Protein 3LR1 (pdb70)

Organism: Geobacter sulfurreducens (strain ATCC 51573 / DSM 12127 / PCA) (NCBI:txid243231)

B-factor: mean 24.01, std 10.13, range [6.61, 167.92]

Secondary structure (DSSP, 8-state):
--S-EE--EEHHHHHH-HHHHHHHHHHHHHT-EE---EE-HHHHHHHHHTTS-S--BB--HHHHHHHHHTTSB-S--B----EEEEE-TT-TT-GGG-SSHHHHHHHHHHHT--EEE--SSSHHHHHHHHHHHHTT----SSSEEE-----TTT--TTTT-EEEEEHHHHHHHBTTTB--EEEEE------B--B-TTT-TTS-TTT--HHHHHTSHHHHHHHHH-

Solvent-accessible surface area: 11324 Å² total

Radius of gyration: 18.66 Å; Cα contacts (8 Å, |Δi|>4): 434; chains: 1; bounding box: 35×33×54 Å

Neare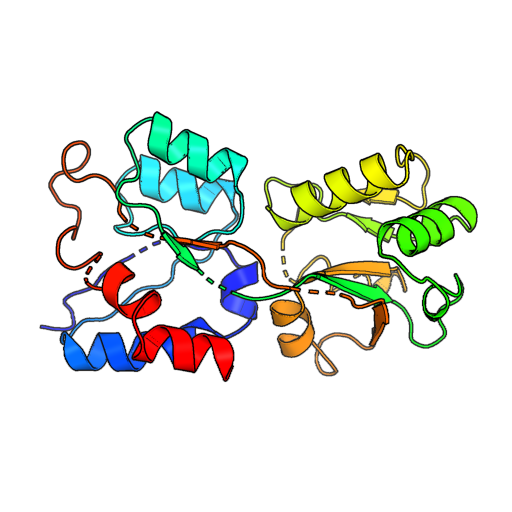st PDB structures (foldseek):
  3lr1-assembly1_A  TM=1.004E+00  e=2.326E-48  Geobacter sulfurreducens PCA
  5my5-assembly1_A  TM=8.507E-01  e=1.167E-23  Oleidesulfovibrio alaskensis G20
  3muq-assembly1_A  TM=5.663E-01  e=5.266E-28  Vibrio parahaemolyticus RIMD 2210633
  3kn3-assembly3_C  TM=6.202E-01  e=1.621E-23  Wolinella succinogenes
  7dm2-assembly1_A  TM=5.710E-01  e=9.174E-07  Mycobacterium tuberculosis H37Rv

Foldseek 3Di:
DAVAEAEEEAPQVVLLVLCVQLCPVLCVVVVYYYYYHHHHPVVLLVCLVVLVGFKGKAFQVVVVVVCVVVPFDPDKDWAAWDKFKWFAPVPPLQLLPPPDPLRSVVSCQVVLFAEEACQERHNQNVVVVVSCVVNVHDRDDPSYHYDVHDLVRQCVQVVRGMYMGTVSNCVSCDPVSHPIDGSGDDDDGTIMMGGHCVVPVPRPHVSSCSVCSCPDPVNRVSRVVD

Structure (mmCIF, N/CA/C/O backbone):
data_3LR1
#
_entry.id   3LR1
#
_cell.length_a   69.736
_cell.length_b   70.386
_cell.length_c   91.161
_cell.angle_alpha   90.00
_cell.angle_beta   90.00
_cell.angle_gamma   90.00
#
_symmetry.space_group_name_H-M   'C 2 2 21'
#
loop_
_entity.id
_entity.type
_entity.pdbx_description
1 polymer 'Tungstate ABC transporter, periplasmic tungstate-binding protein'
2 non-polymer 'TUNGSTEN ION'
3 non-polymer GLYCEROL
4 water water
#
loop_
_atom_site.group_PDB
_atom_site.id
_atom_site.type_symbol
_atom_site.label_atom_id
_atom_site.label_alt_id
_atom_site.label_comp_id
_atom_site.label_asym_id
_atom_site.label_entity_id
_atom_site.label_seq_id
_atom_site.pdbx_PDB_ins_code
_atom_site.Cartn_x
_atom_site.Cartn_y
_atom_site.Cartn_z
_atom_site.occupancy
_atom_site.B_iso_or_equiv
_atom_site.auth_seq_id
_atom_site.auth_comp_id
_atom_site.auth_asym_id
_atom_site.auth_atom_id
_atom_site.pdbx_PDB_model_num
ATOM 1 N N . ASN A 1 2 ? 11.182 3.484 36.272 1.00 45.84 -1 ASN A N 1
ATOM 2 C CA . ASN A 1 2 ? 10.019 2.610 35.865 1.00 47.89 -1 ASN A CA 1
ATOM 3 C C . ASN A 1 2 ? 9.115 3.284 34.822 1.00 47.70 -1 ASN A C 1
ATOM 4 O O . ASN A 1 2 ? 9.092 4.517 34.762 1.00 48.26 -1 ASN A O 1
ATOM 9 N N . ALA A 1 3 ? 8.349 2.469 34.063 1.00 47.49 0 ALA A N 1
ATOM 10 C CA . ALA A 1 3 ? 7.682 2.807 32.774 1.00 46.12 0 ALA A CA 1
ATOM 11 C C . ALA A 1 3 ? 6.123 2.667 32.660 1.00 45.27 0 ALA A C 1
ATOM 12 O O . ALA A 1 3 ? 5.677 1.548 32.347 1.00 45.39 0 ALA A O 1
ATOM 14 N N . GLU A 1 4 ? 5.253 3.685 32.877 1.00 43.11 1 GLU A N 1
ATOM 15 C CA . GLU A 1 4 ? 5.295 4.809 33.853 1.00 41.01 1 GLU A CA 1
ATOM 16 C C . GLU A 1 4 ? 6.360 5.941 33.954 1.00 37.90 1 GLU A C 1
ATOM 17 O O . GLU A 1 4 ? 5.949 7.064 34.355 1.00 38.53 1 GLU A O 1
ATOM 23 N N . GLU A 1 5 ? 7.659 5.708 33.717 1.00 32.92 2 GLU A N 1
ATOM 24 C CA . GLU A 1 5 ? 8.589 6.823 33.387 1.00 29.65 2 GLU A CA 1
ATOM 25 C C . GLU A 1 5 ? 8.396 7.081 31.917 1.00 25.07 2 GLU A C 1
ATOM 26 O O . GLU A 1 5 ? 8.570 6.203 31.121 1.00 19.74 2 GLU A O 1
ATOM 32 N N . ARG A 1 6 ? 8.050 8.309 31.595 1.00 21.90 3 ARG A N 1
ATOM 33 C CA . ARG A 1 6 ? 7.547 8.656 30.288 1.00 20.12 3 ARG A CA 1
ATOM 34 C C . ARG A 1 6 ? 8.391 9.790 29.734 1.00 18.49 3 ARG A C 1
ATOM 35 O O . ARG A 1 6 ? 8.826 10.650 30.473 1.00 17.50 3 ARG A O 1
ATOM 43 N N . LEU A 1 7 ? 8.652 9.733 28.442 1.00 16.49 4 LEU A N 1
ATOM 44 C CA . LEU A 1 7 ? 9.341 10.783 27.690 1.00 16.71 4 LEU A CA 1
ATOM 45 C C . LEU A 1 7 ? 8.300 11.236 26.703 1.00 16.14 4 LEU A C 1
ATOM 46 O O . LEU A 1 7 ? 7.701 10.392 26.033 1.00 17.89 4 LEU A O 1
ATOM 51 N N . LYS A 1 8 ? 8.123 12.542 26.564 1.00 15.09 5 LYS A N 1
ATOM 52 C CA . LYS A 1 8 ? 7.085 13.132 25.669 1.00 14.44 5 LYS A CA 1
ATOM 53 C C . LYS A 1 8 ? 7.770 13.712 24.436 1.00 13.31 5 LYS A C 1
ATOM 54 O O . LYS A 1 8 ? 8.708 14.439 24.538 1.00 13.05 5 LYS A O 1
ATOM 68 N N . SER A 1 10 ? 6.931 15.673 20.821 1.00 13.74 7 SER A N 1
ATOM 69 C CA . SER A 1 10 ? 5.971 16.282 19.878 1.00 12.94 7 SER A CA 1
ATOM 70 C C . SER A 1 10 ? 6.462 16.030 18.463 1.00 12.96 7 SER A C 1
ATOM 71 O O . SER A 1 10 ? 7.676 16.022 18.188 1.00 12.58 7 SER A O 1
ATOM 74 N N . THR A 1 11 ? 5.498 15.809 17.587 1.00 12.20 8 THR A N 1
ATOM 75 C CA . THR A 1 11 ? 5.740 15.540 16.155 1.00 13.84 8 THR A CA 1
ATOM 76 C C . THR A 1 11 ? 4.534 15.965 15.349 1.00 14.48 8 THR A C 1
ATOM 77 O O . THR A 1 11 ? 3.571 16.557 15.891 1.00 13.70 8 THR A O 1
ATOM 81 N N . THR A 1 12 ? 4.557 15.726 14.057 1.00 17.43 9 THR A N 1
ATOM 82 C CA . THR A 1 12 ? 3.375 16.080 13.299 1.00 19.76 9 THR A CA 1
ATOM 83 C C . THR A 1 12 ? 2.515 14.866 12.996 1.00 22.32 9 THR A C 1
ATOM 84 O O . THR A 1 12 ? 2.999 13.725 12.987 1.00 21.91 9 THR A O 1
ATOM 88 N N . THR A 1 13 ? 1.205 15.119 12.842 1.00 26.19 10 THR A N 1
ATOM 89 C CA . THR A 1 13 ? 0.236 14.088 12.521 1.00 27.23 10 THR A CA 1
ATOM 90 C C . THR A 1 13 ? 0.664 13.327 11.286 1.00 27.80 10 THR A C 1
ATOM 91 O O . THR A 1 13 ? 0.480 12.119 11.185 1.00 28.24 10 THR A O 1
ATOM 95 N N . SER A 1 14 ? 1.198 14.061 10.327 1.00 27.68 11 SER A N 1
ATOM 96 C CA . SER A 1 14 ? 1.795 13.513 9.119 1.00 28.13 11 SER A CA 1
ATOM 97 C C . SER A 1 14 ? 2.930 12.445 9.413 1.00 27.64 11 SER A C 1
ATOM 98 O O . SER A 1 14 ? 2.938 11.329 8.880 1.00 26.88 11 SER A O 1
ATOM 101 N N . THR A 1 15 ? 3.835 12.736 10.330 1.00 26.49 12 THR A N 1
ATOM 102 C CA . THR A 1 15 ? 4.874 11.767 10.754 1.00 26.25 12 THR A CA 1
ATOM 103 C C . THR A 1 15 ? 4.254 10.525 11.514 1.00 25.40 12 THR A C 1
ATOM 104 O O . THR A 1 15 ? 4.668 9.381 11.394 1.00 25.09 12 THR A O 1
ATOM 108 N N .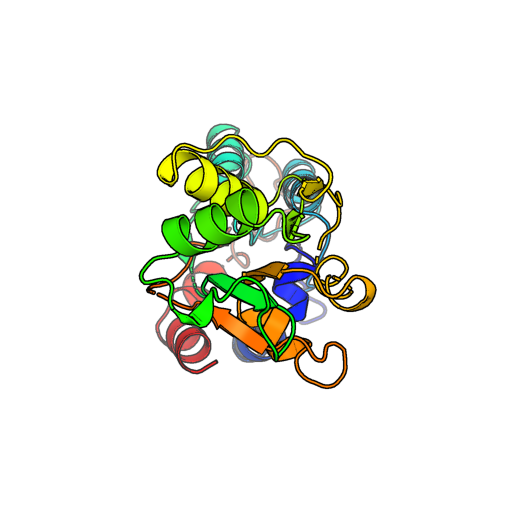 GLN A 1 16 ? 3.188 10.741 12.275 1.00 23.89 13 GLN A N 1
ATOM 109 C CA . GLN A 1 16 ? 2.553 9.611 12.940 1.00 23.74 13 GLN A CA 1
ATOM 110 C C . GLN A 1 16 ? 1.969 8.664 11.903 1.00 23.30 13 GLN A C 1
ATOM 111 O O . GLN A 1 16 ? 2.053 7.435 12.034 1.00 23.02 13 GLN A O 1
ATOM 117 N N . ASP A 1 17 ? 1.353 9.254 10.866 1.00 24.44 14 ASP A N 1
ATOM 118 C CA . ASP A 1 17 ? 0.647 8.460 9.825 1.00 24.89 14 ASP A CA 1
ATOM 119 C C . ASP A 1 17 ? 1.598 7.508 9.103 1.00 24.68 14 ASP A C 1
ATOM 120 O O . ASP A 1 17 ? 1.229 6.417 8.686 1.00 25.65 14 ASP A O 1
ATOM 125 N N . SER A 1 18 ? 2.847 7.903 8.961 1.00 24.15 15 SER A N 1
ATOM 126 C CA . SER A 1 18 ? 3.775 7.070 8.259 1.00 23.89 15 SER A CA 1
ATOM 127 C C . SER A 1 18 ? 3.970 5.751 8.958 1.00 23.56 15 SER A C 1
ATOM 128 O O . SER A 1 18 ? 4.285 4.765 8.305 1.00 23.15 15 SER A O 1
ATOM 131 N N . GLY A 1 19 ? 3.764 5.696 10.284 1.00 22.61 16 GLY A N 1
ATOM 132 C CA . GLY A 1 19 ? 3.946 4.399 11.014 1.00 20.66 16 GLY A CA 1
ATOM 133 C C . GLY A 1 19 ? 5.373 4.067 11.477 1.00 19.66 16 GLY A C 1
ATOM 134 O O . GLY A 1 19 ? 5.624 3.041 12.166 1.00 20.06 16 GLY A O 1
ATOM 135 N N . LEU A 1 20 ? 6.329 4.913 11.129 1.00 18.02 17 LEU A N 1
ATOM 136 C CA . LEU A 1 20 ? 7.715 4.680 11.522 1.00 17.11 17 LEU A CA 1
ATOM 137 C C . LEU A 1 20 ? 7.868 4.527 13.025 1.00 17.28 17 LEU A C 1
ATOM 138 O O . LEU A 1 20 ? 8.598 3.617 13.493 1.00 16.90 17 LEU A O 1
ATOM 143 N N . LEU A 1 21 ? 7.242 5.431 13.762 1.00 18.16 18 LEU A N 1
ATOM 144 C CA . LEU A 1 21 ? 7.423 5.466 15.219 1.00 19.97 18 LEU A CA 1
ATOM 145 C C . LEU A 1 21 ? 6.981 4.191 15.920 1.00 20.31 18 LEU A C 1
ATOM 146 O O . LEU A 1 21 ? 7.588 3.811 16.880 1.00 21.38 18 LEU A O 1
ATOM 151 N N . LYS A 1 22 ? 5.955 3.501 15.411 1.00 21.15 19 LYS A N 1
ATOM 152 C CA . LYS A 1 22 ? 5.500 2.269 15.954 1.00 22.77 19 LYS A CA 1
ATOM 153 C C . LYS A 1 22 ? 6.563 1.149 15.930 1.00 22.21 19 LYS A C 1
ATOM 154 O O . LYS A 1 22 ? 6.582 0.314 16.786 1.00 23.18 19 LYS A O 1
ATOM 160 N N . VAL A 1 23 ? 7.489 1.201 14.998 1.00 20.66 20 VAL A N 1
ATOM 161 C CA . VAL A 1 23 ? 8.585 0.256 14.846 1.00 20.33 20 VAL A CA 1
ATOM 162 C C . VAL A 1 23 ? 9.900 0.797 15.486 1.00 17.99 20 VAL A C 1
ATOM 163 O O . VAL A 1 23 ? 10.643 0.067 16.122 1.00 16.24 20 VAL A O 1
ATOM 167 N N . LEU A 1 24 ? 10.144 2.099 15.379 1.00 16.96 21 LEU A N 1
ATOM 168 C CA . LEU A 1 24 ? 11.367 2.704 15.877 1.00 16.26 21 LEU A CA 1
ATOM 169 C C . LEU A 1 24 ? 11.427 2.763 17.406 1.00 14.70 21 LEU A C 1
ATOM 170 O O . LEU A 1 24 ? 12.513 2.575 17.993 1.00 15.06 21 LEU A O 1
ATOM 175 N N . LEU A 1 25 ? 10.311 3.086 18.067 1.00 14.05 22 LEU A N 1
ATOM 176 C CA . LEU A 1 25 ? 10.344 3.331 19.496 1.00 12.80 22 LEU A CA 1
ATOM 177 C C . LEU A 1 25 ? 10.429 2.098 20.454 1.00 13.68 22 LEU A C 1
ATOM 178 O O . LEU A 1 25 ? 11.066 2.181 21.475 1.00 13.31 22 LEU A O 1
ATOM 183 N N . PRO A 1 26 ? 9.764 0.977 20.158 1.00 14.63 23 PRO A N 1
ATOM 184 C CA . PRO A 1 26 ? 9.800 -0.112 21.145 1.00 14.52 23 PRO A CA 1
ATOM 185 C C . PRO A 1 26 ? 11.156 -0.634 21.635 1.00 13.99 23 PRO A C 1
ATOM 186 O O . PRO A 1 26 ? 11.310 -0.882 22.863 1.00 12.89 23 PRO A O 1
ATOM 190 N N . PRO A 1 27 ? 12.142 -0.792 20.748 1.00 13.83 24 PRO A N 1
ATOM 191 C CA . PRO A 1 27 ? 13.444 -1.185 21.294 1.00 13.27 24 PRO A CA 1
ATOM 192 C C . PRO A 1 27 ? 14.036 -0.196 22.265 1.00 11.68 24 PRO A C 1
ATOM 193 O O . PRO A 1 27 ? 14.641 -0.609 23.227 1.00 10.82 24 PRO A O 1
ATOM 197 N N . PHE A 1 28 ? 13.844 1.105 22.024 1.00 12.09 25 PHE A N 1
ATOM 198 C CA . PHE A 1 28 ? 14.258 2.159 22.980 1.00 11.53 25 PHE A CA 1
ATOM 199 C C . PHE A 1 28 ? 13.476 2.049 24.275 1.00 10.99 25 PHE A C 1
ATOM 200 O O . PHE A 1 28 ? 14.055 2.153 25.376 1.00 10.39 25 PHE A O 1
ATOM 208 N N . GLU A 1 29 ? 12.165 1.863 24.171 1.00 10.68 26 GLU A N 1
ATOM 209 C CA . GLU A 1 29 ? 11.327 1.724 25.370 1.00 12.27 26 GLU A CA 1
ATOM 210 C C . GLU A 1 29 ? 11.762 0.549 26.234 1.00 11.29 26 GLU A C 1
ATOM 211 O O . GLU A 1 29 ? 11.885 0.664 27.465 1.00 10.72 26 GLU A O 1
ATOM 217 N N . LYS A 1 30 ? 12.043 -0.577 25.579 1.00 11.00 27 LYS A N 1
ATOM 218 C CA . LYS A 1 30 ? 12.496 -1.774 26.299 1.00 9.53 27 LYS A CA 1
ATOM 219 C C . LYS A 1 30 ? 13.847 -1.533 26.927 1.00 9.14 27 LYS A C 1
ATOM 220 O O . LYS A 1 30 ? 14.076 -1.881 28.085 1.00 9.91 27 LYS A O 1
ATOM 226 N N . LYS A 1 31 ? 14.764 -0.934 26.182 1.00 9.43 28 LYS A N 1
ATOM 227 C CA . LYS A 1 31 ? 16.125 -0.791 26.716 1.00 10.23 28 LYS A CA 1
ATOM 228 C C . LYS A 1 31 ? 16.155 0.108 27.949 1.00 11.02 28 LYS A C 1
ATOM 229 O O . LYS A 1 31 ? 16.910 -0.150 28.880 1.00 12.20 28 LYS A O 1
ATOM 235 N N . ASN A 1 32 ? 15.312 1.136 27.966 1.00 11.07 29 ASN A N 1
ATOM 236 C CA . ASN A 1 32 ? 15.357 2.132 29.037 1.00 13.41 29 ASN A CA 1
ATOM 237 C C . ASN A 1 32 ? 14.248 2.038 30.063 1.00 14.07 29 ASN A C 1
ATOM 238 O O . ASN A 1 32 ? 14.250 2.765 31.069 1.00 17.33 29 ASN A O 1
ATOM 243 N N . ASN A 1 33 ? 13.346 1.113 29.878 1.00 13.61 30 ASN A N 1
ATOM 244 C CA . ASN A 1 33 ? 12.181 0.916 30.766 1.00 13.99 30 ASN A CA 1
ATOM 245 C C . ASN A 1 33 ? 11.386 2.225 30.830 1.00 14.15 30 ASN A C 1
ATOM 246 O O . ASN A 1 33 ? 11.104 2.771 31.928 1.00 14.26 30 ASN A O 1
ATOM 251 N N . VAL A 1 34 ? 11.007 2.696 29.663 1.00 14.81 31 VAL A N 1
ATOM 252 C CA . VAL A 1 34 ? 10.261 3.962 29.554 1.00 16.35 31 VAL A CA 1
ATOM 253 C C . VAL A 1 34 ? 9.183 3.836 28.515 1.00 15.69 31 VAL A C 1
ATOM 254 O O . VAL A 1 34 ? 9.210 2.950 27.662 1.00 14.72 31 VAL A O 1
ATOM 258 N N . LYS A 1 35 ? 8.259 4.768 28.566 1.00 14.33 32 LYS A N 1
ATOM 259 C CA . LYS A 1 35 ? 7.250 4.893 27.543 1.00 16.29 32 LYS A CA 1
ATOM 260 C C . LYS A 1 35 ? 7.534 6.214 26.823 1.00 15.51 32 LYS A C 1
ATOM 261 O O . LYS A 1 35 ? 7.779 7.223 27.489 1.00 16.47 32 LYS A O 1
ATOM 267 N N . VAL A 1 36 ? 7.478 6.217 25.496 1.00 14.14 33 VAL A N 1
ATOM 268 C CA . VAL A 1 36 ? 7.599 7.447 24.723 1.00 14.53 33 VAL A CA 1
ATOM 269 C C . VAL A 1 36 ? 6.202 7.767 24.240 1.00 15.35 33 VAL A C 1
ATOM 270 O O . VAL A 1 36 ? 5.638 7.021 23.386 1.00 16.60 33 VAL A O 1
ATOM 274 N N . ASP A 1 37 ? 5.626 8.857 24.786 1.00 14.91 34 ASP A N 1
ATOM 275 C CA . ASP A 1 37 ? 4.340 9.386 24.331 1.00 16.53 34 ASP A CA 1
ATOM 276 C C . ASP A 1 37 ? 4.559 10.244 23.081 1.00 15.78 34 ASP A C 1
ATOM 277 O O . ASP A 1 37 ? 5.361 11.225 23.106 1.00 17.44 34 ASP A O 1
ATOM 282 N N . VAL A 1 38 ? 3.855 9.884 22.017 1.00 14.05 35 VAL A N 1
ATOM 283 C CA . VAL A 1 38 ? 3.901 10.602 20.773 1.00 15.78 35 VAL A CA 1
ATOM 284 C C . VAL A 1 38 ? 2.697 11.555 20.717 1.00 14.92 35 VAL A C 1
ATOM 285 O O . VAL A 1 38 ? 1.539 11.126 20.719 1.00 14.50 35 VAL A O 1
ATOM 289 N N . ILE A 1 39 ? 2.989 12.840 20.628 1.00 15.12 36 ILE A N 1
ATOM 290 C CA . ILE A 1 39 ? 1.978 13.948 20.605 1.00 14.28 36 ILE A CA 1
ATOM 291 C C . ILE A 1 39 ? 2.059 14.534 19.192 1.00 13.98 36 ILE A C 1
ATOM 292 O O . ILE A 1 39 ? 2.959 15.316 18.875 1.00 13.29 36 ILE A O 1
ATOM 297 N N . ALA A 1 40 ? 1.168 14.072 18.335 1.00 13.86 37 ALA A N 1
ATOM 298 C CA . ALA A 1 40 ? 1.168 14.406 16.940 1.00 14.53 37 ALA A CA 1
ATOM 299 C C . ALA A 1 40 ? 0.116 15.480 16.666 1.00 14.79 37 ALA A C 1
ATOM 300 O O . ALA A 1 40 ? -1.099 15.280 16.800 1.00 15.67 37 ALA A O 1
ATOM 302 N N . VAL A 1 41 ? 0.616 16.648 16.317 1.00 13.52 38 VAL A N 1
ATOM 303 C CA . VAL A 1 41 ? -0.169 17.855 16.202 1.00 13.84 38 VAL A CA 1
ATOM 304 C C . VAL A 1 41 ? 0.277 18.571 14.936 1.00 14.93 38 VAL A C 1
ATOM 305 O O . VAL A 1 41 ? 1.100 18.032 14.169 1.00 15.86 38 VAL A O 1
ATOM 309 N N . GLY A 1 42 ? -0.220 19.763 14.657 1.00 13.97 39 GLY A N 1
ATOM 310 C CA . GLY A 1 42 ? 0.348 20.560 13.510 1.00 16.10 39 GLY A CA 1
ATOM 311 C C . GLY A 1 42 ? 1.815 20.980 13.762 1.00 15.55 39 GLY A C 1
ATOM 312 O O . GLY A 1 42 ? 2.353 20.883 14.890 1.00 15.31 39 GLY A O 1
ATOM 313 N N . THR A 1 43 ? 2.526 21.366 12.710 1.00 16.27 40 THR A N 1
ATOM 314 C CA . THR A 1 43 ? 3.942 21.734 12.816 1.00 16.72 40 THR A CA 1
ATOM 315 C C . THR A 1 43 ? 4.174 22.855 13.821 1.00 15.68 40 THR A C 1
ATOM 316 O O . THR A 1 43 ? 5.097 22.804 14.667 1.00 16.23 40 THR A O 1
ATOM 320 N N . GLY A 1 44 ? 3.359 23.897 13.704 1.00 15.05 41 GLY A N 1
ATOM 321 C CA . GLY A 1 44 ? 3.463 25.040 14.580 1.00 14.14 41 GLY A CA 1
ATOM 322 C C . GLY A 1 44 ? 3.268 24.637 16.034 1.00 12.17 41 GLY A C 1
ATOM 323 O O . GLY A 1 44 ? 3.973 25.056 16.900 1.00 11.91 41 GLY A O 1
ATOM 324 N N . GLN A 1 45 ? 2.267 23.813 16.289 1.00 12.07 42 GLN A N 1
ATOM 325 C CA . GLN A 1 45 ? 1.944 23.349 17.641 1.00 11.53 42 GLN A CA 1
ATOM 326 C C . GLN A 1 45 ? 2.996 22.426 18.238 1.00 11.30 42 GLN A C 1
ATOM 327 O O . GLN A 1 45 ? 3.282 22.485 19.455 1.00 10.61 42 GLN A O 1
ATOM 333 N N . ALA A 1 46 ? 3.657 21.653 17.387 1.00 10.98 43 ALA A N 1
ATOM 334 C CA . ALA A 1 46 ? 4.673 20.747 17.871 1.00 12.31 43 ALA A CA 1
ATOM 335 C C . ALA A 1 46 ? 5.831 21.577 18.446 1.00 11.33 43 ALA A C 1
ATOM 336 O O . ALA A 1 46 ? 6.346 21.261 19.498 1.00 11.97 43 ALA A O 1
ATOM 338 N N . LEU A 1 47 ? 6.179 22.692 17.795 1.00 11.37 44 LEU A N 1
ATOM 339 C CA . LEU A 1 47 ? 7.222 23.575 18.301 1.00 11.37 44 LEU A CA 1
ATOM 340 C C . LEU A 1 47 ? 6.686 24.369 19.472 1.00 11.57 44 LEU A C 1
ATOM 341 O O . LEU A 1 47 ? 7.430 24.521 20.431 1.00 12.81 44 LEU A O 1
ATOM 346 N N . LYS A 1 48 ? 5.403 24.804 19.447 1.00 10.99 45 LYS A N 1
ATOM 347 C CA . LYS A 1 48 ? 4.837 25.570 20.584 1.00 11.85 45 LYS A CA 1
ATOM 348 C C . LYS A 1 48 ? 4.871 24.745 21.891 1.00 11.33 45 LYS A C 1
ATOM 349 O O . LYS A 1 48 ? 5.145 25.278 22.975 1.00 11.58 45 LYS A O 1
ATOM 355 N N . LEU A 1 49 ? 4.637 23.446 21.772 1.00 11.23 46 LEU A N 1
ATOM 356 C CA . LEU A 1 49 ? 4.680 22.552 22.913 1.00 10.85 46 LEU A CA 1
ATOM 357 C C . LEU A 1 49 ? 6.083 22.481 23.508 1.00 11.09 46 LEU A C 1
ATOM 358 O O . LEU A 1 49 ? 6.247 22.549 24.719 1.00 11.91 46 LEU A O 1
ATOM 363 N N . GLY A 1 50 ? 7.095 22.465 22.660 1.00 11.34 47 GLY A N 1
ATOM 364 C CA . GLY A 1 50 ? 8.465 22.467 23.110 1.00 11.42 47 GLY A CA 1
ATOM 365 C C . GLY A 1 50 ? 8.847 23.842 23.702 1.00 11.09 47 GLY A C 1
ATOM 366 O O . GLY A 1 50 ? 9.515 23.880 24.708 1.00 11.69 47 GLY A O 1
ATOM 367 N N . GLU A 1 51 ? 8.362 24.927 23.083 1.00 10.75 48 GLU A N 1
ATOM 368 C CA . GLU A 1 51 ? 8.547 26.337 23.580 1.00 12.00 48 GLU A CA 1
ATOM 369 C C . GLU A 1 51 ? 7.964 26.518 24.954 1.00 12.93 48 GLU A C 1
ATOM 370 O O . GLU A 1 51 ? 8.445 27.330 25.697 1.00 15.40 48 GLU A O 1
ATOM 376 N N . ALA A 1 52 ? 6.929 25.757 25.276 1.00 13.30 49 ALA A N 1
ATOM 377 C CA . ALA A 1 52 ? 6.275 25.800 26.593 1.00 13.58 49 ALA A CA 1
ATOM 378 C C . ALA A 1 52 ? 6.868 24.809 27.604 1.00 13.53 49 ALA A C 1
ATOM 379 O O . ALA A 1 52 ? 6.514 24.831 28.768 1.00 13.97 49 ALA A O 1
ATOM 381 N N . GLY A 1 53 ? 7.758 23.935 27.183 1.00 14.47 50 GLY A N 1
ATOM 382 C CA . GLY A 1 53 ? 8.329 22.903 28.069 1.00 14.30 50 GLY A CA 1
ATOM 383 C C . GLY A 1 53 ? 7.397 21.734 28.346 1.00 15.25 50 GLY A C 1
ATOM 384 O O . GLY A 1 53 ? 7.602 21.021 29.336 1.00 16.14 50 GLY A O 1
ATOM 385 N N . ASP A 1 54 ? 6.352 21.568 27.536 1.00 12.85 51 ASP A N 1
ATOM 386 C CA . ASP A 1 54 ? 5.329 20.529 27.775 1.00 13.72 51 ASP A CA 1
ATOM 387 C C . ASP A 1 54 ? 5.686 19.219 27.105 1.00 12.53 51 ASP A C 1
ATOM 388 O O . ASP A 1 54 ? 4.975 18.232 27.286 1.00 15.31 51 ASP A O 1
ATOM 393 N N . VAL A 1 55 ? 6.746 19.223 26.278 1.00 11.67 52 VAL A N 1
ATOM 394 C CA . VAL A 1 55 ? 7.365 17.996 25.817 1.00 12.20 52 VAL A CA 1
ATOM 395 C C . VAL A 1 55 ? 8.866 18.035 26.048 1.00 12.47 52 VAL A C 1
ATOM 396 O O . VAL A 1 55 ? 9.440 19.094 26.332 1.00 13.82 52 VAL A O 1
ATOM 400 N N . ASP A 1 56 ? 9.517 16.868 25.928 1.00 12.95 53 ASP A N 1
ATOM 401 C CA . ASP A 1 56 ? 10.978 16.754 26.172 1.00 12.63 53 ASP A CA 1
ATOM 402 C C . ASP A 1 56 ? 11.830 16.717 24.865 1.00 13.53 53 ASP A C 1
ATOM 403 O O . ASP A 1 56 ? 13.021 17.028 24.863 1.00 13.53 53 ASP A O 1
ATOM 408 N N . VAL A 1 57 ? 11.186 16.283 23.775 1.00 13.69 54 VAL A N 1
ATOM 409 C CA . VAL A 1 57 ? 11.809 16.149 22.467 1.00 13.73 54 VAL A CA 1
ATOM 410 C C . VAL A 1 57 ? 10.861 16.619 21.389 1.00 14.70 54 VAL A C 1
ATOM 411 O O . VAL A 1 57 ? 9.647 16.432 21.512 1.00 15.36 54 VAL A O 1
ATOM 415 N N . VAL A 1 58 ? 11.406 17.241 20.337 1.00 13.62 55 VAL A N 1
ATOM 416 C CA . VAL A 1 58 ? 10.643 17.656 19.199 1.00 12.90 55 VAL A CA 1
ATOM 417 C C . VAL A 1 58 ? 11.195 16.948 17.995 1.00 13.56 55 VAL A C 1
ATOM 418 O O . VAL A 1 58 ? 12.400 16.979 17.788 1.00 13.97 55 VAL A O 1
ATOM 422 N N . PHE A 1 59 ? 10.314 16.393 17.158 1.00 14.53 56 PHE A N 1
ATOM 423 C CA . PHE A 1 59 ? 10.748 15.652 15.947 1.00 14.69 56 PHE A CA 1
ATOM 424 C C . PHE A 1 59 ? 9.885 16.093 14.756 1.00 15.71 56 PHE A C 1
ATOM 425 O O . PHE A 1 59 ? 8.704 15.706 14.636 1.00 16.93 56 PHE A O 1
ATOM 433 N N . VAL A 1 60 ? 10.457 16.902 13.894 1.00 15.27 57 VAL A N 1
ATOM 434 C CA . VAL A 1 60 ? 9.681 17.545 12.837 1.00 15.21 57 VAL A CA 1
ATOM 435 C C . VAL A 1 60 ? 10.511 17.671 11.584 1.00 15.52 57 VAL A C 1
ATOM 436 O O . VAL A 1 60 ? 11.721 17.556 11.618 1.00 17.48 57 VAL A O 1
ATOM 440 N N . HIS A 1 61 ? 9.867 17.929 10.481 1.00 18.58 58 HIS A N 1
ATOM 441 C CA . HIS A 1 61 ? 10.573 18.191 9.224 1.00 19.51 58 HIS A CA 1
ATOM 442 C C . HIS A 1 61 ? 10.128 19.603 8.864 1.00 19.91 58 HIS A C 1
ATOM 443 O O . HIS A 1 61 ? 9.102 19.792 8.261 1.00 22.44 58 HIS A O 1
ATOM 450 N N . ALA A 1 62 ? 10.922 20.610 9.210 1.00 19.96 59 ALA A N 1
ATOM 451 C CA . ALA A 1 62 ? 10.551 22.033 8.954 1.00 20.74 59 ALA A CA 1
ATOM 452 C C . ALA A 1 62 ? 11.778 22.856 9.265 1.00 20.24 59 ALA A C 1
ATOM 453 O O . ALA A 1 62 ? 11.962 23.416 10.380 1.00 21.61 59 ALA A O 1
ATOM 455 N N . ARG A 1 63 ? 12.670 22.845 8.319 1.00 20.22 60 ARG A N 1
ATOM 456 C CA . ARG A 1 63 ? 14.039 23.293 8.580 1.00 22.44 60 ARG A CA 1
ATOM 457 C C . ARG A 1 63 ? 14.136 24.736 9.136 1.00 20.78 60 ARG A C 1
ATOM 458 O O . ARG A 1 63 ? 14.808 24.995 10.151 1.00 20.11 60 ARG A O 1
ATOM 466 N N . LYS A 1 64 ? 13.430 25.671 8.529 1.00 19.87 61 LYS A N 1
ATOM 467 C CA . LYS A 1 64 ? 13.530 27.052 9.004 1.00 20.85 61 LYS A CA 1
ATOM 468 C C . LYS A 1 64 ? 13.034 27.182 10.425 1.00 18.95 61 LYS A C 1
ATOM 469 O O . LYS A 1 64 ? 13.544 27.961 11.227 1.00 17.89 61 LYS A O 1
ATOM 475 N N . LEU A 1 65 ? 11.942 26.512 10.705 1.00 17.68 62 LEU A N 1
ATOM 476 C CA . LEU A 1 65 ? 11.351 26.596 12.026 1.00 17.86 62 LEU A CA 1
ATOM 477 C C . LEU A 1 65 ? 12.218 25.889 13.083 1.00 16.46 62 LEU A C 1
ATOM 478 O O . LEU A 1 65 ? 12.345 26.350 14.206 1.00 16.99 62 LEU A O 1
ATOM 483 N N . GLU A 1 66 ? 12.849 24.799 12.714 1.00 16.05 63 GLU A N 1
ATOM 484 C CA . GLU A 1 66 ? 13.755 24.071 13.601 1.00 16.31 63 GLU A CA 1
ATOM 485 C C . GLU A 1 66 ? 14.951 24.975 13.921 1.00 15.41 63 GLU A C 1
ATOM 486 O O . GLU A 1 66 ? 15.378 25.054 15.061 1.00 14.84 63 GLU A O 1
ATOM 492 N N . ASP A 1 67 ? 15.509 25.637 12.894 1.00 15.38 64 ASP A N 1
ATOM 493 C CA . ASP A 1 67 ? 16.624 26.557 13.118 1.00 15.35 64 ASP A CA 1
ATOM 494 C C . ASP A 1 67 ? 16.288 27.647 14.097 1.00 13.05 64 ASP A C 1
ATOM 495 O O . ASP A 1 67 ? 17.117 28.007 14.941 1.00 11.96 64 ASP A O 1
ATOM 500 N N . LYS A 1 68 ? 15.087 28.205 13.970 1.00 12.66 65 LYS A N 1
ATOM 501 C CA . LYS A 1 68 ? 14.631 29.250 14.867 1.00 13.31 65 LYS A CA 1
ATOM 502 C C . LYS A 1 68 ? 14.485 28.739 16.288 1.00 12.06 65 LYS A C 1
ATOM 503 O O . LYS A 1 68 ? 14.795 29.412 17.207 1.00 12.62 65 LYS A O 1
ATOM 509 N N . PHE A 1 69 ? 13.983 27.528 16.442 1.00 12.12 66 PHE A N 1
ATOM 510 C CA . PHE A 1 69 ? 13.774 26.896 17.747 1.00 11.44 66 PHE A CA 1
ATOM 511 C C . PHE A 1 69 ? 15.096 26.732 18.484 1.00 10.81 66 PHE A C 1
ATOM 512 O O . PHE A 1 69 ? 15.181 26.953 19.696 1.00 10.84 66 PHE A O 1
ATOM 520 N N . VAL A 1 70 ? 16.122 26.362 17.729 1.00 10.95 67 VAL A N 1
ATOM 521 C CA . VAL A 1 70 ? 17.476 26.254 18.237 1.00 10.38 67 VAL A CA 1
ATOM 522 C C . VAL A 1 70 ? 18.070 27.625 18.537 1.00 9.02 67 VAL A C 1
ATOM 523 O O . VAL A 1 70 ? 18.608 27.835 19.623 1.00 11.50 67 VAL A O 1
ATOM 527 N N . ALA A 1 71 ? 17.934 28.568 17.611 1.00 9.82 68 ALA A N 1
ATOM 528 C CA . ALA A 1 71 ? 18.444 29.933 17.772 1.00 9.11 68 ALA A CA 1
ATOM 529 C C . ALA A 1 71 ? 17.824 30.621 18.983 1.00 7.99 68 ALA A C 1
ATOM 530 O O . ALA A 1 71 ? 18.505 31.358 19.724 1.00 8.54 68 ALA A O 1
ATOM 532 N N . ASP A 1 72 ? 16.539 30.341 19.180 1.00 8.72 69 ASP A N 1
ATOM 533 C CA . ASP A 1 72 ? 15.787 30.877 20.300 1.00 10.60 69 ASP A CA 1
ATOM 534 C C . ASP A 1 72 ? 16.123 30.225 21.643 1.00 10.74 69 ASP A C 1
ATOM 535 O O . ASP A 1 72 ? 15.652 30.676 22.683 1.00 12.04 69 ASP A O 1
ATOM 540 N N . GLY A 1 73 ? 16.970 29.205 21.642 1.00 11.77 70 GLY A N 1
ATOM 541 C CA . GLY A 1 73 ? 17.399 28.582 22.864 1.00 12.61 70 GLY A CA 1
ATOM 542 C C . GLY A 1 73 ? 16.520 27.455 23.339 1.00 13.63 70 GLY A C 1
ATOM 543 O O . GLY A 1 73 ? 16.798 26.887 24.391 1.00 15.67 70 GLY A O 1
ATOM 544 N N . PHE A 1 74 ? 15.449 27.133 22.627 1.00 13.12 71 PHE A N 1
ATOM 545 C CA . PHE A 1 74 ? 14.515 26.103 23.145 1.00 14.98 71 PHE A CA 1
ATOM 546 C C . PHE A 1 74 ? 14.963 24.694 22.902 1.00 14.34 71 PHE A C 1
ATOM 547 O O . PHE A 1 74 ? 14.619 23.827 23.646 1.00 16.15 71 PHE A O 1
ATOM 555 N N . GLY A 1 75 ? 15.640 24.492 21.784 1.00 14.00 72 GLY A N 1
ATOM 556 C CA . GLY A 1 75 ? 16.069 23.200 21.368 1.00 15.53 72 GLY A CA 1
ATOM 557 C C . GLY A 1 75 ? 17.591 23.108 21.360 1.00 14.73 72 GLY A C 1
ATOM 558 O O . GLY A 1 75 ? 18.339 24.031 20.921 1.00 17.01 72 GLY A O 1
ATOM 559 N N . VAL A 1 76 ? 18.069 21.962 21.760 1.00 15.08 73 VAL A N 1
ATOM 560 C CA . VAL A 1 76 ? 19.487 21.744 21.811 1.00 17.27 73 VAL A CA 1
ATOM 561 C C . VAL A 1 76 ? 19.854 20.394 21.217 1.00 18.02 73 VAL A C 1
ATOM 562 O O . VAL A 1 76 ? 19.045 19.442 21.183 1.00 16.41 73 VAL A O 1
ATOM 566 N N . ASN A 1 77 ? 21.071 20.343 20.669 1.00 20.36 74 ASN A N 1
ATOM 567 C CA . ASN A 1 77 ? 21.651 19.109 20.139 1.00 21.10 74 ASN A CA 1
ATOM 568 C C . ASN A 1 77 ? 20.824 18.460 19.009 1.00 21.39 74 ASN A C 1
ATOM 569 O O . ASN A 1 77 ? 20.633 17.182 18.932 1.00 22.48 74 ASN A O 1
ATOM 574 N N . ARG A 1 78 ? 20.314 19.330 18.133 1.00 21.49 75 ARG A N 1
ATOM 575 C CA . ARG A 1 78 ? 19.581 18.927 16.936 1.00 21.08 75 ARG A CA 1
ATOM 576 C C . ARG A 1 78 ? 20.393 17.961 16.085 1.00 21.28 75 ARG A C 1
ATOM 577 O O . ARG A 1 78 ? 21.576 18.219 15.782 1.00 19.64 75 ARG A O 1
ATOM 585 N N . LYS A 1 79 ? 19.756 16.874 15.690 1.00 20.13 76 LYS A N 1
ATOM 586 C CA . LYS A 1 79 ? 20.359 15.948 14.748 1.00 21.14 76 LYS A CA 1
ATOM 587 C C . LYS A 1 79 ? 19.436 15.669 13.585 1.00 20.74 76 LYS A C 1
ATOM 588 O O . LYS A 1 79 ? 18.217 15.533 13.746 1.00 21.23 76 LYS A O 1
ATOM 594 N N . ASP A 1 80 ? 20.015 15.567 12.398 1.00 21.38 77 ASP A N 1
ATOM 595 C CA . ASP A 1 80 ? 19.304 15.154 11.221 1.00 22.55 77 ASP A CA 1
ATOM 596 C C . ASP A 1 80 ? 18.980 13.698 11.350 1.00 23.67 77 ASP A C 1
ATOM 597 O O . ASP A 1 80 ? 19.846 12.869 11.732 1.00 25.29 77 ASP A O 1
ATOM 602 N N . VAL A 1 81 ? 17.769 13.377 10.937 1.00 23.58 78 VAL A N 1
ATOM 603 C CA . VAL A 1 81 ? 17.273 12.042 10.836 1.00 24.08 78 VAL A CA 1
ATOM 604 C C . VAL A 1 81 ? 16.792 11.904 9.394 1.00 24.52 78 VAL A C 1
ATOM 605 O O . VAL A 1 81 ? 15.736 12.438 8.992 1.00 24.91 78 VAL A O 1
ATOM 617 N N . TYR A 1 83 ? 15.159 10.551 6.539 1.00 23.28 80 TYR A N 1
ATOM 618 C CA . TYR A 1 83 ? 14.055 9.622 6.353 1.00 22.84 80 TYR A CA 1
ATOM 619 C C . TYR A 1 83 ? 13.082 10.186 5.378 1.00 21.73 80 TYR A C 1
ATOM 620 O O . TYR A 1 83 ? 12.900 11.397 5.313 1.00 21.98 80 TYR A O 1
ATOM 629 N N . ASN A 1 84 ? 12.441 9.307 4.625 1.00 21.43 81 ASN A N 1
ATOM 630 C CA . ASN A 1 84 ? 11.325 9.643 3.807 1.00 21.37 81 ASN A CA 1
ATOM 631 C C . ASN A 1 84 ? 11.694 10.411 2.537 1.00 22.15 81 ASN A C 1
ATOM 632 O O . ASN A 1 84 ? 12.875 10.918 2.394 1.00 23.11 81 ASN A O 1
ATOM 637 N N . ASP A 1 85 ? 10.724 10.505 1.617 1.00 20.54 82 ASP A N 1
ATOM 638 C CA . ASP A 1 85 ? 10.969 11.273 0.410 1.00 20.96 82 ASP A CA 1
ATOM 639 C C . ASP A 1 85 ? 9.666 11.803 -0.203 1.00 19.96 82 ASP A C 1
ATOM 640 O O . ASP A 1 85 ? 8.602 11.380 0.194 1.00 17.74 82 ASP A O 1
ATOM 645 N N . PHE A 1 86 ? 9.765 12.712 -1.166 1.00 18.51 83 PHE A N 1
ATOM 646 C CA . PHE A 1 86 ? 8.569 13.303 -1.694 1.00 19.52 83 PHE A CA 1
ATOM 647 C C . PHE A 1 86 ? 8.177 12.677 -3.035 1.00 18.90 83 PHE A C 1
ATOM 648 O O . PHE A 1 86 ? 9.029 12.498 -3.906 1.00 20.66 83 PHE A O 1
ATOM 656 N N . VAL A 1 87 ? 6.878 12.464 -3.232 1.00 17.68 84 VAL A N 1
ATOM 657 C CA . VAL A 1 87 ? 6.371 11.975 -4.509 1.00 16.29 84 VAL A CA 1
ATOM 658 C C . VAL A 1 87 ? 5.147 12.809 -4.953 1.00 15.86 84 VAL A C 1
ATOM 659 O O . VAL A 1 87 ? 4.547 13.545 -4.169 1.00 15.51 84 VAL A O 1
ATOM 663 N N . ILE A 1 88 ? 4.789 12.733 -6.236 1.00 15.62 85 ILE A N 1
ATOM 664 C CA . ILE A 1 88 ? 3.581 13.359 -6.719 1.00 14.87 85 ILE A CA 1
ATOM 665 C C . ILE A 1 88 ? 2.610 12.212 -7.050 1.00 15.76 85 ILE A C 1
ATOM 666 O O . ILE A 1 88 ? 2.914 11.269 -7.823 1.00 16.17 85 ILE A O 1
ATOM 671 N N . VAL A 1 89 ? 1.438 12.288 -6.421 1.00 16.22 86 VAL A N 1
ATOM 672 C CA . VAL A 1 89 ? 0.381 11.364 -6.647 1.00 15.39 86 VAL A CA 1
ATOM 673 C C . VAL A 1 89 ? -0.778 12.055 -7.365 1.00 16.35 86 VAL A C 1
ATOM 674 O O . VAL A 1 89 ? -0.947 13.271 -7.338 1.00 15.23 86 VAL A O 1
ATOM 678 N N . GLY A 1 90 ? -1.569 11.235 -8.018 1.00 16.12 87 GLY A N 1
ATOM 679 C CA . GLY A 1 90 ? -2.703 11.712 -8.759 1.00 17.90 87 GLY A CA 1
ATOM 680 C C . GLY A 1 90 ? -3.541 10.562 -9.319 1.00 18.78 87 GLY A C 1
ATOM 681 O O . GLY A 1 90 ? -3.233 9.404 -9.095 1.00 17.67 87 GLY A O 1
ATOM 682 N N . PRO A 1 91 ? -4.587 10.863 -10.054 1.00 20.74 88 PRO A N 1
ATOM 683 C CA . PRO A 1 91 ? -5.454 9.842 -10.614 1.00 22.08 88 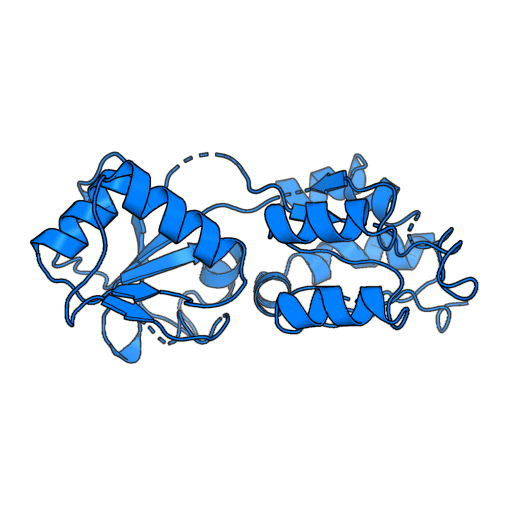PRO A CA 1
ATOM 684 C C . PRO A 1 91 ? -4.759 8.845 -11.514 1.00 23.11 88 PRO A C 1
ATOM 685 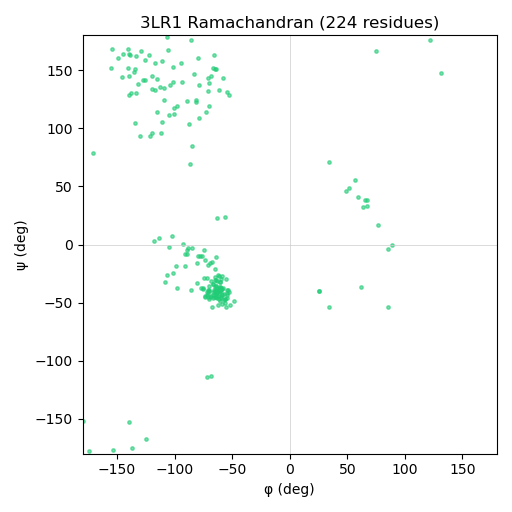O O . PRO A 1 91 ? -3.879 9.219 -12.211 1.00 22.67 88 PRO A O 1
ATOM 689 N N . LYS A 1 92 ? -5.148 7.594 -11.489 1.00 23.92 89 LYS A N 1
ATOM 690 C CA . LYS A 1 92 ? -4.373 6.590 -12.174 1.00 25.35 89 LYS A CA 1
ATOM 691 C C . LYS A 1 92 ? -4.299 6.730 -13.686 1.00 25.65 89 LYS A C 1
ATOM 692 O O . LYS A 1 92 ? -3.497 6.095 -14.315 1.00 25.17 89 LYS A O 1
ATOM 698 N N . ASN A 1 93 ? -5.123 7.606 -14.232 1.00 24.87 90 ASN A N 1
ATOM 699 C CA . ASN A 1 93 ? -5.128 7.917 -15.648 1.00 25.72 90 ASN A CA 1
ATOM 700 C C . ASN A 1 93 ? -4.448 9.243 -16.006 1.00 25.58 90 ASN A C 1
ATOM 701 O O . ASN A 1 93 ? -4.520 9.701 -17.110 1.00 25.34 90 ASN A O 1
ATOM 706 N N . ASP A 1 94 ? -3.814 9.852 -15.023 1.00 25.30 91 ASP A N 1
ATOM 707 C CA . ASP A 1 94 ? -2.852 10.901 -15.196 1.00 24.83 91 ASP A CA 1
ATOM 708 C C . ASP A 1 94 ? -3.152 11.804 -16.364 1.00 25.58 91 ASP A C 1
ATOM 709 O O . ASP A 1 94 ? -2.458 11.768 -17.321 1.00 24.31 91 ASP A O 1
ATOM 714 N N . PRO A 1 95 ? -4.177 12.631 -16.261 1.00 26.96 92 PRO A N 1
ATOM 715 C CA . PRO A 1 95 ? -4.600 13.473 -17.395 1.00 27.49 92 PRO A CA 1
ATOM 716 C C . PRO A 1 95 ? -3.561 14.505 -17.806 1.00 27.32 92 PRO A C 1
ATOM 717 O O . PRO A 1 95 ? -3.506 14.892 -18.995 1.00 27.22 92 PRO A O 1
ATOM 721 N N . ALA A 1 96 ? -2.771 14.964 -16.838 1.00 25.48 93 ALA A N 1
ATOM 722 C CA . ALA A 1 96 ? -1.722 15.922 -17.112 1.00 25.44 93 ALA A CA 1
ATOM 723 C C . ALA A 1 96 ? -0.461 15.256 -17.710 1.00 24.59 93 ALA A C 1
ATOM 724 O O . ALA A 1 96 ? 0.444 15.931 -18.177 1.00 25.42 93 ALA A O 1
ATOM 726 N N . GLY A 1 97 ? -0.415 13.926 -17.696 1.00 23.01 94 GLY A N 1
ATOM 727 C CA . GLY A 1 97 ? 0.709 13.185 -18.247 1.00 22.24 94 GLY A CA 1
ATOM 728 C C . GLY A 1 97 ? 1.986 13.422 -17.488 1.00 21.09 94 GLY A C 1
ATOM 729 O O . GLY A 1 97 ? 3.077 13.488 -18.069 1.00 21.33 94 GLY A O 1
ATOM 730 N N . ILE A 1 98 ? 1.885 13.521 -16.172 1.00 20.21 95 ILE A N 1
ATOM 731 C CA . ILE A 1 98 ? 3.080 13.803 -15.376 1.00 19.82 95 ILE A CA 1
ATOM 732 C C . ILE A 1 98 ? 4.012 12.606 -15.274 1.00 19.74 95 ILE A C 1
ATOM 733 O O . ILE A 1 98 ? 5.192 12.814 -14.940 1.00 18.94 95 ILE A O 1
ATOM 738 N N . ALA A 1 99 ? 3.547 11.400 -15.645 1.00 19.31 96 ALA A N 1
ATOM 739 C CA . ALA A 1 99 ? 4.413 10.216 -15.614 1.00 20.35 96 ALA A CA 1
ATOM 740 C C . ALA A 1 99 ? 5.540 10.376 -16.618 1.00 20.87 96 ALA A C 1
ATOM 741 O O . ALA A 1 99 ? 6.576 9.748 -16.483 1.00 21.58 96 ALA A O 1
ATOM 743 N N . LYS A 1 100 ? 5.357 11.236 -17.609 1.00 21.21 97 LYS A N 1
ATOM 744 C CA . LYS A 1 100 ? 6.428 11.526 -18.541 1.00 22.84 97 LYS A CA 1
ATOM 745 C C . LYS A 1 100 ? 7.424 12.606 -18.101 1.00 21.84 97 LYS A C 1
ATOM 746 O O . LYS A 1 100 ? 8.424 12.832 -18.809 1.00 20.94 97 LYS A O 1
ATOM 752 N N . ALA A 1 101 ? 7.186 13.227 -16.935 1.00 20.10 98 ALA A N 1
ATOM 753 C CA . ALA A 1 101 ? 8.088 14.252 -16.382 1.00 18.84 98 ALA A CA 1
ATOM 754 C C . ALA A 1 101 ? 9.407 13.651 -15.888 1.00 18.41 98 ALA A C 1
ATOM 755 O O . ALA A 1 101 ? 9.442 12.543 -15.352 1.00 17.91 98 ALA A O 1
ATOM 757 N N . LYS A 1 102 ? 10.506 14.375 -16.083 1.00 16.56 99 LYS A N 1
ATOM 758 C CA . LYS A 1 102 ? 11.809 13.881 -15.681 1.00 16.09 99 LYS A CA 1
ATOM 759 C C . LYS A 1 102 ? 12.262 14.457 -14.346 1.00 15.41 99 LYS A C 1
ATOM 760 O O . LYS A 1 102 ? 13.174 13.936 -13.708 1.00 15.21 99 LYS A O 1
ATOM 766 N N . THR A 1 103 ? 11.652 15.550 -13.920 1.00 15.79 100 THR A N 1
ATOM 767 C CA . THR A 1 103 ? 11.966 16.136 -12.610 1.00 16.03 100 THR A CA 1
ATOM 768 C C . THR A 1 103 ? 10.665 16.586 -11.952 1.00 16.46 100 THR A C 1
ATOM 769 O O . THR A 1 103 ? 9.636 16.772 -12.620 1.00 16.85 100 THR A O 1
ATOM 773 N N . ALA A 1 104 ? 10.710 16.804 -10.656 1.00 18.11 101 ALA A N 1
ATOM 774 C CA . ALA A 1 104 ? 9.530 17.290 -9.963 1.00 19.05 101 ALA A CA 1
ATOM 775 C C . ALA A 1 104 ? 9.123 18.687 -10.416 1.00 19.33 101 ALA A C 1
ATOM 776 O O . ALA A 1 104 ? 7.943 18.970 -10.551 1.00 20.10 101 ALA A O 1
ATOM 778 N N . ALA A 1 105 ? 10.083 19.548 -10.703 1.00 20.28 102 ALA A N 1
ATOM 779 C CA . ALA A 1 105 ? 9.748 20.883 -11.206 1.00 19.62 102 ALA A CA 1
ATOM 780 C C . ALA A 1 105 ? 9.024 20.788 -12.547 1.00 19.68 102 ALA A C 1
ATOM 781 O O . ALA A 1 105 ? 8.006 21.452 -12.748 1.00 21.25 102 ALA A O 1
ATOM 783 N N . GLU A 1 106 ? 9.502 19.953 -13.455 1.00 18.37 103 GLU A N 1
ATOM 784 C CA . GLU A 1 106 ? 8.800 19.746 -14.704 1.00 18.49 103 GLU A CA 1
ATOM 785 C C . GLU A 1 106 ? 7.380 19.222 -14.492 1.00 16.80 103 GLU A C 1
ATOM 786 O O . GLU A 1 106 ? 6.463 19.645 -15.179 1.00 16.45 103 GLU A O 1
ATOM 792 N N . ALA A 1 107 ? 7.225 18.279 -13.574 1.00 16.06 104 ALA A N 1
ATOM 793 C CA . ALA A 1 107 ? 5.894 17.694 -13.301 1.00 15.01 104 ALA A CA 1
ATOM 794 C C . ALA A 1 107 ? 4.942 18.785 -12.853 1.00 16.03 104 ALA A C 1
ATOM 795 O O . ALA A 1 107 ? 3.791 18.848 -13.294 1.00 16.78 104 ALA A O 1
ATOM 797 N N . LEU A 1 108 ? 5.390 19.637 -11.943 1.00 17.50 105 LEU A N 1
ATOM 798 C CA . LEU A 1 108 ? 4.504 20.676 -11.416 1.00 19.13 105 LEU A CA 1
ATOM 799 C C . LEU A 1 108 ? 4.172 21.657 -12.569 1.00 20.40 105 LEU A C 1
ATOM 800 O O . LEU A 1 108 ? 3.007 22.036 -12.783 1.00 19.27 105 LEU A O 1
ATOM 805 N N . LYS A 1 109 ? 5.187 22.017 -13.351 1.00 22.11 106 LYS A N 1
ATOM 806 C CA . LYS A 1 109 ? 4.958 22.961 -14.443 1.00 23.07 106 LYS A CA 1
ATOM 807 C C . LYS A 1 109 ? 3.955 22.402 -15.478 1.00 23.30 106 LYS A C 1
ATOM 808 O O . LYS A 1 109 ? 3.139 23.161 -16.012 1.00 22.75 106 LYS A O 1
ATOM 814 N N . LEU A 1 110 ? 4.024 21.097 -15.768 1.00 22.96 107 LEU A N 1
ATOM 815 C CA . LEU A 1 110 ? 2.983 20.387 -16.559 1.00 23.38 107 LEU A CA 1
ATOM 816 C C . LEU A 1 110 ? 1.596 20.586 -15.940 1.00 23.64 107 LEU A C 1
ATOM 817 O O . LEU A 1 110 ? 0.626 20.832 -16.677 1.00 23.58 107 LEU A O 1
ATOM 822 N N . LEU A 1 111 ? 1.495 20.476 -14.616 1.00 23.64 108 LEU A N 1
ATOM 823 C CA . LEU A 1 111 ? 0.214 20.712 -13.899 1.00 23.99 108 LEU A CA 1
ATOM 824 C C . LEU A 1 111 ? -0.293 22.136 -14.071 1.00 24.18 108 LEU A C 1
ATOM 825 O O . LEU A 1 111 ? -1.445 22.347 -14.468 1.00 25.66 108 LEU A O 1
ATOM 830 N N . ALA A 1 112 ? 0.559 23.112 -13.790 1.00 24.61 109 ALA A N 1
ATOM 831 C CA . ALA A 1 112 ? 0.173 24.504 -13.921 1.00 24.94 109 ALA A CA 1
ATOM 832 C C . ALA A 1 112 ? -0.248 24.842 -15.363 1.00 25.47 109 ALA A C 1
ATOM 833 O O . ALA A 1 112 ? -1.207 25.574 -15.557 1.00 26.25 109 ALA A O 1
ATOM 835 N N . THR A 1 113 ? 0.453 24.293 -16.349 1.00 25.35 110 THR A N 1
ATOM 836 C CA . THR A 1 113 ? 0.181 24.570 -17.776 1.00 25.73 110 THR A CA 1
ATOM 837 C C . THR A 1 113 ? -1.103 23.919 -18.252 1.00 25.69 110 THR A C 1
ATOM 838 O O . THR A 1 113 ? -1.903 24.535 -18.994 1.00 24.95 110 THR A O 1
ATOM 842 N N . LYS A 1 114 ? -1.309 22.675 -17.866 1.00 25.15 111 LYS A N 1
ATOM 843 C CA . LYS A 1 114 ? -2.558 21.986 -18.164 1.00 26.30 111 LYS A CA 1
ATOM 844 C C . LYS A 1 114 ? -3.751 22.558 -17.329 1.00 25.57 111 LYS A C 1
ATOM 845 O O . LYS A 1 114 ? -4.911 22.355 -17.681 1.00 25.53 111 LYS A O 1
ATOM 851 N N . GLY A 1 115 ? -3.466 23.286 -16.247 1.00 24.97 112 GLY A N 1
ATOM 852 C CA . GLY A 1 115 ? -4.492 23.721 -15.340 1.00 24.10 112 GLY A CA 1
ATOM 853 C C . GLY A 1 115 ? -5.140 22.567 -14.574 1.00 24.54 112 GLY A C 1
ATOM 854 O O . GLY A 1 115 ? -6.328 22.655 -14.255 1.00 24.28 112 GLY A O 1
ATOM 855 N N . ALA A 1 116 ? -4.363 21.507 -14.257 1.00 23.97 113 ALA A N 1
ATOM 856 C CA . ALA A 1 116 ? -4.850 20.343 -13.523 1.00 24.01 113 ALA A CA 1
ATOM 857 C C . ALA A 1 116 ? -4.924 20.656 -12.030 1.00 23.67 113 ALA A C 1
ATOM 858 O O . ALA A 1 116 ? -4.027 21.286 -11.461 1.00 24.46 113 ALA A O 1
ATOM 860 N N . THR A 1 117 ? -6.006 20.225 -11.399 1.00 22.71 114 THR A N 1
ATOM 861 C CA . THR A 1 117 ? -6.230 20.545 -10.020 1.00 21.98 114 THR A CA 1
ATOM 862 C C . THR A 1 117 ? -5.113 19.977 -9.150 1.00 21.34 114 THR A C 1
ATOM 863 O O . THR A 1 117 ? -4.745 18.820 -9.340 1.00 22.02 114 THR A O 1
ATOM 867 N N . PHE A 1 118 ? -4.582 20.802 -8.243 1.00 21.21 115 PHE A N 1
ATOM 868 C CA . PHE A 1 118 ? -3.444 20.463 -7.384 1.00 21.04 115 PHE A CA 1
ATOM 869 C C . PHE A 1 118 ? -3.713 21.018 -5.960 1.00 22.31 115 PHE A C 1
ATOM 870 O O . PHE A 1 118 ? -4.013 22.213 -5.778 1.00 22.37 115 PHE A O 1
ATOM 878 N N . ILE A 1 119 ? -3.571 20.146 -4.950 1.00 22.58 116 ILE A N 1
ATOM 879 C CA . ILE A 1 119 ? -3.787 20.548 -3.550 1.00 21.06 116 ILE A CA 1
ATOM 880 C C . ILE A 1 119 ? -2.455 20.805 -2.838 1.00 22.40 116 ILE A C 1
ATOM 881 O O . ILE A 1 119 ? -1.630 19.866 -2.638 1.00 23.15 116 ILE A O 1
ATOM 886 N N . SER A 1 120 ? -2.279 22.060 -2.412 1.00 21.95 117 SER A N 1
ATOM 887 C CA . SER A 1 120 ? -1.191 22.469 -1.558 1.00 23.18 117 S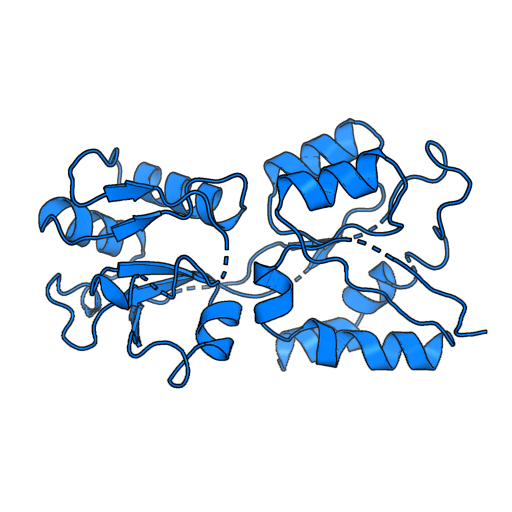ER A CA 1
ATOM 888 C C . SER A 1 120 ? -1.553 22.183 -0.116 1.00 23.67 117 SER A C 1
ATOM 889 O O . SER A 1 120 ? -2.695 22.292 0.253 1.00 26.41 117 SER A O 1
ATOM 892 N N . ARG A 1 121 ? -0.582 21.849 0.705 1.00 25.31 118 ARG A N 1
ATOM 893 C CA . ARG A 1 121 ? -0.808 21.758 2.155 1.00 24.84 118 ARG A CA 1
ATOM 894 C C . ARG A 1 121 ? -1.174 23.155 2.676 1.00 26.44 118 ARG A C 1
ATOM 895 O O . ARG A 1 121 ? -2.009 23.275 3.588 1.00 26.80 118 ARG A O 1
ATOM 903 N N . GLY A 1 122 ? -0.560 24.195 2.099 1.00 26.54 119 GLY A N 1
ATOM 904 C CA . GLY A 1 122 ? -0.805 25.578 2.515 1.00 28.05 119 GLY A CA 1
ATOM 905 C C . GLY A 1 122 ? -0.746 25.851 4.020 1.00 27.89 119 GLY A C 1
ATOM 906 O O . GLY A 1 122 ? -1.618 26.544 4.558 1.00 28.53 119 GLY A O 1
ATOM 907 N N . ASP A 1 123 ? 0.281 25.331 4.697 1.00 28.04 120 ASP A N 1
ATOM 908 C CA . ASP A 1 123 ? 0.437 25.529 6.138 1.00 28.58 120 ASP A CA 1
ATOM 909 C C . ASP A 1 123 ? 1.934 25.772 6.487 1.00 29.62 120 ASP A C 1
ATOM 910 O O . ASP A 1 123 ? 2.734 26.216 5.665 1.00 28.16 120 ASP A O 1
ATOM 915 N N . LYS A 1 124 ? 2.298 25.419 7.698 1.00 30.56 121 LYS A N 1
ATOM 916 C CA . LYS A 1 124 ? 3.640 25.651 8.267 1.00 31.40 121 LYS A CA 1
ATOM 917 C C . LYS A 1 124 ? 4.649 24.638 7.748 1.00 30.57 121 LYS A C 1
ATOM 918 O O . LYS A 1 124 ? 5.843 24.739 8.053 1.00 30.57 121 LYS A O 1
ATOM 924 N N . SER A 1 125 ? 4.190 23.590 7.052 1.00 28.88 122 SER A N 1
ATOM 925 C CA . SER A 1 125 ? 4.914 22.335 7.141 1.00 27.47 122 SER A CA 1
ATOM 926 C C . SER A 1 125 ? 6.157 22.264 6.278 1.00 27.05 122 SER A C 1
ATOM 927 O O . SER A 1 125 ? 6.304 22.994 5.331 1.00 25.69 122 SER A O 1
ATOM 930 N N . GLY A 1 126 ? 7.060 21.346 6.586 1.00 26.51 123 GLY A N 1
ATOM 931 C CA . GLY A 1 126 ? 8.193 21.129 5.691 1.00 26.20 123 GLY A CA 1
ATOM 932 C C . GLY A 1 126 ? 7.719 20.723 4.287 1.00 25.77 123 GLY A C 1
ATOM 933 O O . GLY A 1 126 ? 8.438 20.951 3.298 1.00 25.43 123 GLY A O 1
ATOM 934 N N . THR A 1 127 ? 6.537 20.101 4.192 1.00 23.89 124 THR A N 1
ATOM 935 C CA . THR A 1 127 ? 6.025 19.672 2.877 1.00 23.76 124 THR A CA 1
ATOM 936 C C . THR A 1 127 ? 5.655 20.917 2.052 1.00 23.62 124 THR A C 1
ATOM 937 O O . THR A 1 127 ? 6.035 21.050 0.875 1.00 23.34 124 THR A O 1
ATOM 941 N N . HIS A 1 128 ? 4.967 21.843 2.704 1.00 24.73 125 HIS A N 1
ATOM 942 C CA . HIS A 1 128 ? 4.662 23.139 2.103 1.00 25.25 125 HIS A CA 1
ATOM 943 C C . HIS A 1 128 ? 5.909 23.862 1.620 1.00 24.86 125 HIS A C 1
ATOM 944 O O . HIS A 1 128 ? 5.982 24.282 0.486 1.00 24.11 125 HIS A O 1
ATOM 951 N N . THR A 1 129 ? 6.887 24.033 2.489 1.00 26.12 126 THR A N 1
ATOM 952 C CA . THR A 1 129 ? 8.180 24.660 2.114 1.00 26.13 126 THR A CA 1
ATOM 953 C C . THR A 1 129 ? 8.842 24.003 0.905 1.00 25.02 126 THR A C 1
ATOM 954 O O . THR A 1 129 ? 9.408 24.677 0.026 1.00 24.76 126 THR A O 1
ATOM 958 N N . LYS A 1 130 ? 8.789 22.684 0.839 1.00 23.46 127 LYS A N 1
ATOM 959 C CA . LYS A 1 130 ? 9.405 21.987 -0.265 1.00 22.73 127 LYS A CA 1
ATOM 960 C C . LYS A 1 130 ? 8.623 22.284 -1.540 1.00 23.21 127 LYS A C 1
ATOM 961 O O . LYS A 1 130 ? 9.220 22.538 -2.626 1.00 21.25 127 LYS A O 1
ATOM 967 N N . GLU A 1 131 ? 7.309 22.229 -1.404 1.00 22.80 128 GLU A N 1
ATOM 968 C CA . GLU A 1 131 ? 6.439 22.495 -2.525 1.00 24.44 128 GLU A CA 1
ATOM 969 C C . GLU A 1 131 ? 6.766 23.904 -3.091 1.00 25.49 128 GLU A C 1
ATOM 970 O O . GLU A 1 131 ? 6.956 24.067 -4.297 1.00 25.14 128 GLU A O 1
ATOM 976 N N . LEU A 1 132 ? 6.822 24.911 -2.207 1.00 26.72 129 LEU A N 1
ATOM 977 C CA . LEU A 1 132 ? 7.124 26.288 -2.633 1.00 27.10 129 LEU A CA 1
ATOM 978 C C . LEU A 1 132 ? 8.513 26.408 -3.276 1.00 28.04 129 LEU A C 1
ATOM 979 O O . LEU A 1 132 ? 8.721 27.109 -4.328 1.00 27.53 129 LEU A O 1
ATOM 984 N N . ASP A 1 133 ? 9.466 25.682 -2.716 1.00 28.11 130 ASP A N 1
ATOM 985 C CA . ASP A 1 133 ? 10.808 25.648 -3.316 1.00 29.13 130 ASP A CA 1
ATOM 986 C C . ASP A 1 133 ? 10.766 25.102 -4.725 1.00 28.73 130 ASP A C 1
ATOM 987 O O . ASP A 1 133 ? 11.481 25.612 -5.591 1.00 29.20 130 ASP A O 1
ATOM 992 N N . LEU A 1 134 ? 9.930 24.076 -4.959 1.00 27.44 131 LEU A N 1
ATOM 993 C CA . LEU A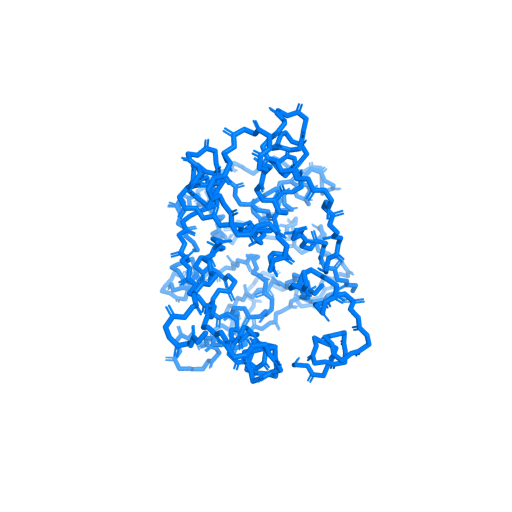 1 134 ? 9.831 23.446 -6.271 1.00 27.08 131 LEU A CA 1
ATOM 994 C C . LEU A 1 134 ? 9.090 24.318 -7.268 1.00 26.83 131 LEU A C 1
ATOM 995 O O . LEU A 1 134 ? 9.531 24.436 -8.384 1.00 27.47 131 LEU A O 1
ATOM 1000 N N . TRP A 1 135 ? 7.960 24.911 -6.897 1.00 27.81 132 TRP A N 1
ATOM 1001 C CA . TRP A 1 135 ? 7.376 25.986 -7.745 1.00 29.08 132 TRP A CA 1
ATOM 1002 C C . TRP A 1 135 ? 8.418 27.066 -8.157 1.00 30.76 132 TRP A C 1
ATOM 1003 O O . TRP A 1 135 ? 8.538 27.414 -9.329 1.00 31.06 132 TRP A O 1
ATOM 1014 N N . LYS A 1 136 ? 9.186 27.564 -7.203 1.00 32.62 133 LYS A N 1
ATOM 1015 C CA . LYS A 1 136 ? 10.200 28.570 -7.501 1.00 35.39 133 LYS A CA 1
ATOM 1016 C C . LYS A 1 136 ? 11.284 28.057 -8.475 1.00 36.52 133 LYS A C 1
ATOM 1017 O O . LYS A 1 136 ? 11.660 28.770 -9.386 1.00 36.60 133 LYS A O 1
ATOM 1023 N N . SER A 1 137 ? 11.758 26.815 -8.295 1.00 37.84 134 SER A N 1
ATOM 1024 C CA . SER A 1 137 ? 12.705 26.146 -9.230 1.00 38.83 134 SER A CA 1
ATOM 1025 C C . SER A 1 137 ? 12.111 25.937 -10.619 1.00 39.44 134 SER A C 1
ATOM 1026 O O . SER A 1 137 ? 12.834 25.933 -11.623 1.00 39.59 134 SER A O 1
ATOM 1029 N N . ALA A 1 138 ? 10.794 25.741 -10.679 1.00 40.30 135 ALA A N 1
ATOM 1030 C CA . AL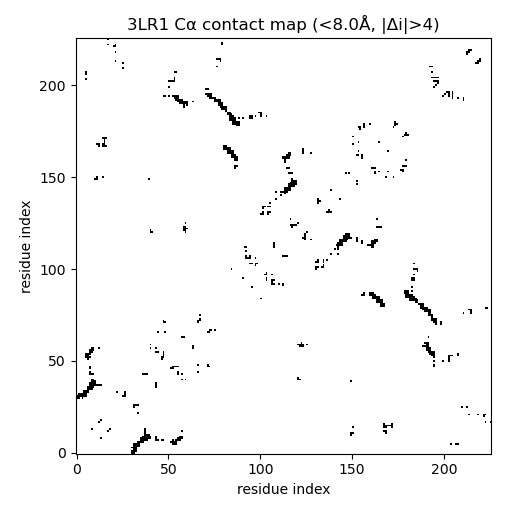A A 1 138 ? 10.092 25.656 -11.967 1.00 40.84 135 ALA A CA 1
ATOM 1031 C C . ALA A 1 138 ? 9.927 27.050 -12.586 1.00 41.50 135 ALA A C 1
ATOM 1032 O O . ALA A 1 138 ? 9.508 27.187 -13.752 1.00 40.85 135 ALA A O 1
ATOM 1034 N N . GLY A 1 139 ? 10.244 28.072 -11.788 1.00 42.34 136 GLY A N 1
ATOM 1035 C CA . GLY A 1 139 ? 10.051 29.458 -12.187 1.00 42.91 136 GLY A CA 1
ATOM 1036 C C . GLY A 1 139 ? 8.583 29.778 -12.407 1.00 42.96 136 GLY A C 1
ATOM 1037 O O . GLY A 1 139 ? 8.269 30.597 -13.264 1.00 42.41 136 GLY A O 1
ATOM 1038 N N . VAL A 1 140 ? 7.694 29.125 -11.650 1.00 42.94 137 VAL A N 1
ATOM 1039 C CA . VAL A 1 140 ? 6.274 29.426 -11.716 1.00 43.34 137 VAL A CA 1
ATOM 1040 C C . VAL A 1 140 ? 5.758 29.898 -10.366 1.00 44.11 137 VAL A C 1
ATOM 1041 O O . VAL A 1 140 ? 6.215 29.455 -9.311 1.00 43.84 137 VAL A O 1
ATOM 1045 N N . ASP A 1 141 ? 4.814 30.828 -10.409 1.00 44.66 138 ASP A N 1
ATOM 1046 C CA . ASP A 1 141 ? 4.146 31.278 -9.209 1.00 45.70 138 ASP A CA 1
ATOM 1047 C C . ASP A 1 141 ? 2.696 30.871 -9.359 1.00 45.51 138 ASP A C 1
ATOM 1048 O O . ASP A 1 141 ? 2.016 31.347 -10.257 1.00 45.46 138 ASP A O 1
ATOM 1053 N N . PRO A 1 142 ? 2.231 29.946 -8.506 1.00 45.49 139 PRO A N 1
ATOM 1054 C CA . PRO A 1 142 ? 0.979 29.274 -8.787 1.00 45.42 139 PRO A CA 1
ATOM 1055 C C . PRO A 1 142 ? -0.216 30.128 -8.428 1.00 45.44 139 PRO A C 1
ATOM 1056 O O . PRO A 1 142 ? -0.491 30.382 -7.249 1.00 45.79 139 PRO A O 1
ATOM 1060 N N . LYS A 1 143 ? -0.884 30.596 -9.469 1.00 45.29 140 LYS A N 1
ATOM 1061 C CA . LYS A 1 143 ? -2.121 31.364 -9.343 1.00 45.36 140 LYS A CA 1
ATOM 1062 C C . LYS A 1 143 ? -3.081 30.760 -10.355 1.00 44.14 140 LYS A C 1
ATOM 1063 O O . LYS A 1 143 ? -2.724 30.552 -11.523 1.00 44.20 140 LYS A O 1
ATOM 1069 N N . GLY A 1 144 ? -4.285 30.442 -9.916 1.00 42.72 141 GLY A N 1
ATOM 1070 C CA . GLY A 1 144 ? -5.256 29.879 -10.837 1.00 41.70 141 GLY A CA 1
ATOM 1071 C C . GLY A 1 144 ? -6.535 29.627 -10.094 1.00 40.95 141 GLY A C 1
ATOM 1072 O O . GLY A 1 144 ? -6.868 30.339 -9.127 1.00 42.62 141 GLY A O 1
ATOM 1073 N N . ASN A 1 145 ? -7.282 28.643 -10.554 1.00 38.21 142 ASN A N 1
ATOM 1074 C CA . ASN A 1 145 ? -8.269 28.039 -9.694 1.00 36.16 142 ASN A CA 1
ATOM 1075 C C . ASN A 1 145 ? -7.808 26.674 -9.317 1.00 33.73 142 ASN A C 1
ATOM 1076 O O . ASN A 1 145 ? -8.133 26.164 -8.248 1.00 32.51 142 ASN A O 1
ATOM 1081 N N . TRP A 1 146 ? -7.096 26.076 -10.262 1.00 31.86 143 TRP A N 1
ATOM 1082 C CA . TRP A 1 146 ? -6.559 24.731 -10.140 1.00 30.46 143 TRP A CA 1
ATOM 1083 C C . TRP A 1 146 ? -5.686 24.618 -8.866 1.00 29.27 143 TRP A C 1
ATOM 1084 O O . TRP A 1 146 ? -5.611 23.562 -8.289 1.00 29.25 143 TRP A O 1
ATOM 1095 N N . TYR A 1 147 ? -5.054 25.716 -8.437 1.00 28.38 144 TYR A N 1
ATOM 1096 C CA . TYR A 1 147 ? -4.133 25.707 -7.280 1.00 27.80 144 TYR A CA 1
ATOM 1097 C C . TYR A 1 147 ? -4.855 25.917 -5.966 1.00 28.22 144 TYR A C 1
ATOM 1098 O O . TYR A 1 147 ? -5.255 27.042 -5.657 1.00 28.79 144 TYR A O 1
ATOM 1107 N N . VAL A 1 148 ? -5.050 24.844 -5.200 1.00 28.13 145 VAL A N 1
ATOM 1108 C CA . VAL A 1 148 ? -5.814 24.924 -3.946 1.00 28.65 145 VAL A CA 1
ATOM 1109 C C . VAL A 1 148 ? -4.927 24.908 -2.729 1.00 29.70 145 VAL A C 1
ATOM 1110 O O . VAL A 1 148 ? -4.002 24.091 -2.652 1.00 30.28 145 VAL A O 1
ATOM 1114 N N . GLU A 1 149 ? -5.206 25.752 -1.753 1.00 29.48 146 GLU A N 1
ATOM 1115 C CA . GLU A 1 149 ? -4.390 25.762 -0.542 1.00 30.73 146 GLU A CA 1
ATOM 1116 C C . GLU A 1 149 ? -5.225 25.232 0.611 1.00 30.42 146 GLU A C 1
ATOM 1117 O O . GLU A 1 149 ? -6.086 25.928 1.096 1.00 29.38 146 GLU A O 1
ATOM 1123 N N . ALA A 1 150 ? -4.992 24.002 1.063 1.00 29.76 147 ALA A N 1
ATOM 1124 C CA . ALA A 1 150 ? -5.912 23.376 2.025 1.00 30.12 147 ALA A CA 1
ATOM 1125 C C . ALA A 1 150 ? -5.809 23.884 3.474 1.00 29.76 147 ALA A C 1
ATOM 1126 O O . ALA A 1 150 ? -6.789 23.904 4.201 1.00 29.02 147 ALA A O 1
ATOM 1128 N N . GLY A 1 151 ? -4.586 24.153 3.930 1.00 30.16 148 GLY A N 1
ATOM 1129 C CA . GLY A 1 151 ? -4.360 24.523 5.341 1.00 30.03 148 GLY A CA 1
ATOM 1130 C C . GLY A 1 151 ? -4.636 23.372 6.321 1.00 29.56 148 GLY A C 1
ATOM 1131 O O . GLY A 1 151 ? -5.155 23.593 7.420 1.00 28.86 148 GLY A O 1
ATOM 1132 N N . GLN A 1 152 ? -4.252 22.160 5.900 1.00 28.89 149 GLN A N 1
ATOM 1133 C CA . GLN A 1 152 ? -4.420 20.914 6.660 1.00 28.22 149 GLN A CA 1
ATOM 1134 C C . GLN A 1 152 ? -3.201 20.035 6.498 1.00 27.07 149 GLN A C 1
ATOM 1135 O O . GLN A 1 152 ? -2.366 20.265 5.601 1.00 26.40 149 GLN A O 1
ATOM 1141 N N . GLY A 1 153 ? -3.151 19.003 7.346 1.00 25.91 150 GLY A N 1
ATOM 1142 C CA . GLY A 1 153 ? -2.074 18.012 7.314 1.00 25.11 150 GLY A CA 1
ATOM 1143 C C . GLY A 1 153 ? -2.074 17.128 6.101 1.00 22.85 150 GLY A C 1
ATOM 1144 O O . GLY A 1 153 ? -2.936 17.233 5.272 1.00 24.06 150 GLY A O 1
ATOM 1153 N N . GLY A 1 155 ? -2.610 13.900 5.643 1.00 21.47 152 GLY A N 1
ATOM 1154 C CA . GLY A 1 155 ? -3.694 12.941 5.572 1.00 22.14 152 GLY A CA 1
ATOM 1155 C C . GLY A 1 155 ? -4.925 13.562 4.962 1.00 22.28 152 GLY A C 1
ATOM 1156 O O . GLY A 1 155 ? -5.509 13.053 3.972 1.00 23.14 152 GLY A O 1
ATOM 1157 N N . PRO A 1 156 ? -5.352 14.689 5.527 1.00 22.50 153 PRO A N 1
ATOM 1158 C CA . PRO A 1 156 ? -6.531 15.334 4.918 1.00 22.23 153 PRO A CA 1
ATOM 1159 C C . PRO A 1 156 ? -6.289 15.836 3.496 1.00 22.34 153 PRO A C 1
ATOM 1160 O O . PRO A 1 156 ? -7.232 15.916 2.706 1.00 21.41 153 PRO A O 1
ATOM 1164 N N . VAL A 1 157 ? -5.037 16.189 3.167 1.00 21.00 154 VAL A N 1
ATOM 1165 C CA . VAL A 1 157 ? -4.787 16.603 1.797 1.00 19.76 154 VAL A CA 1
ATOM 1166 C C . VAL A 1 157 ? -4.904 15.398 0.844 1.00 19.33 154 VAL A C 1
ATOM 1167 O O . VAL A 1 157 ? -5.473 15.525 -0.210 1.00 19.26 154 VAL A O 1
ATOM 1171 N N . ILE A 1 158 ? -4.404 14.225 1.236 1.00 20.09 155 ILE A N 1
ATOM 1172 C CA . ILE A 1 158 ? -4.537 13.026 0.380 1.00 19.69 155 ILE A CA 1
ATOM 1173 C C . ILE A 1 158 ? -6.017 12.713 0.200 1.00 20.89 155 ILE A C 1
ATOM 1174 O O . ILE A 1 158 ? -6.498 12.392 -0.924 1.00 20.54 155 ILE A O 1
ATOM 1179 N N . THR A 1 159 ? -6.801 12.852 1.264 1.00 21.87 156 THR A N 1
ATOM 1180 C CA . THR A 1 159 ? -8.241 12.636 1.100 1.00 22.39 156 THR A CA 1
ATOM 1181 C C . THR A 1 159 ? -8.889 13.637 0.159 1.00 23.11 156 THR A C 1
ATOM 1182 O O . THR A 1 159 ? -9.749 13.261 -0.630 1.00 24.47 156 THR A O 1
ATOM 1194 N N . ALA A 1 161 ? -7.399 15.410 -2.230 1.00 21.38 158 ALA A N 1
ATOM 1195 C CA . ALA A 1 161 ? -6.930 15.129 -3.616 1.00 21.05 158 ALA A CA 1
ATOM 1196 C C . ALA A 1 161 ? -7.728 13.997 -4.200 1.00 20.24 158 ALA A C 1
ATOM 1197 O O . ALA A 1 161 ? -8.120 14.091 -5.332 1.00 20.23 158 ALA A O 1
ATOM 1199 N N . THR A 1 162 ? -8.022 12.983 -3.390 1.00 20.69 159 THR A N 1
ATOM 1200 C CA . THR A 1 162 ? -8.696 11.787 -3.860 1.00 21.04 159 THR A CA 1
ATOM 1201 C C . THR A 1 162 ? -10.146 12.096 -4.292 1.00 22.83 159 THR A C 1
ATOM 1202 O O . THR A 1 162 ? -10.592 11.743 -5.418 1.00 23.35 159 THR A O 1
ATOM 1206 N N . GLU A 1 163 ? -10.845 12.842 -3.452 1.00 23.92 160 GLU A N 1
ATOM 1207 C CA . GLU A 1 163 ? -12.210 13.281 -3.789 1.00 26.78 160 GLU A CA 1
ATOM 1208 C C . GLU A 1 163 ? -12.232 14.135 -5.063 1.00 26.94 160 GLU A C 1
ATOM 1209 O O . GLU A 1 163 ? -13.110 13.979 -5.919 1.00 27.20 160 GLU A O 1
ATOM 1215 N N . ARG A 1 164 ? -11.237 15.011 -5.201 1.00 26.81 161 ARG A N 1
ATOM 1216 C CA . ARG A 1 164 ? -11.246 16.005 -6.273 1.00 26.89 161 ARG A CA 1
ATOM 1217 C C . ARG A 1 164 ? -10.590 15.464 -7.538 1.00 25.95 161 ARG A C 1
ATOM 1218 O O . ARG A 1 164 ? -10.544 16.158 -8.529 1.00 25.67 161 ARG A O 1
ATOM 1226 N N . ARG A 1 165 ? -10.031 14.244 -7.477 1.00 24.95 162 ARG A N 1
ATOM 1227 C CA . ARG A 1 165 ? -9.215 13.652 -8.540 1.00 24.27 162 ARG A CA 1
ATOM 1228 C C . ARG A 1 165 ? -8.106 14.598 -8.982 1.00 22.07 162 ARG A C 1
ATOM 1229 O O . ARG A 1 165 ? -7.895 14.867 -10.194 1.00 21.41 162 ARG A O 1
ATOM 1237 N N . ALA A 1 166 ? -7.423 15.096 -7.960 1.00 19.06 163 ALA A N 1
ATOM 1238 C CA . ALA A 1 166 ? -6.373 16.108 -8.081 1.00 18.68 163 ALA A CA 1
ATOM 1239 C C . ALA A 1 166 ? -5.027 15.426 -7.883 1.00 18.30 163 ALA A C 1
ATOM 1240 O O . ALA A 1 166 ? -4.938 14.236 -7.492 1.00 19.13 163 ALA A O 1
ATOM 1242 N N . TYR A 1 167 ? -3.978 16.181 -8.229 1.00 18.45 164 TYR A N 1
ATOM 1243 C CA . TYR A 1 167 ? -2.632 15.828 -7.907 1.00 16.59 164 TYR A CA 1
ATOM 1244 C C . TYR A 1 167 ? -2.247 16.520 -6.595 1.00 17.52 164 TYR A C 1
ATOM 1245 O O . TYR A 1 167 ? -2.821 17.525 -6.206 1.00 18.19 164 TYR A O 1
ATOM 1254 N N . THR A 1 168 ? -1.279 15.948 -5.907 1.00 16.90 165 THR A N 1
ATOM 1255 C CA . THR A 1 168 ? -0.711 16.551 -4.738 1.00 17.09 165 THR A CA 1
ATOM 1256 C C . THR A 1 168 ? 0.712 16.035 -4.528 1.00 16.44 165 THR A C 1
ATOM 1257 O O . THR A 1 168 ? 1.041 14.883 -4.941 1.00 16.71 165 THR A O 1
ATOM 1261 N N . LEU A 1 169 ? 1.532 16.876 -3.889 1.00 16.19 166 LEU A N 1
ATOM 1262 C CA . LEU A 1 169 ? 2.843 16.540 -3.440 1.00 16.20 166 LEU A CA 1
ATOM 1263 C C . LEU A 1 169 ? 2.678 15.978 -2.032 1.00 16.12 166 LEU A C 1
ATOM 1264 O O . LEU A 1 169 ? 2.048 16.606 -1.170 1.00 17.25 166 LEU A O 1
ATOM 1269 N N . THR A 1 170 ? 3.161 14.749 -1.836 1.00 14.83 167 THR A N 1
ATOM 1270 C CA . THR A 1 170 ? 3.036 14.059 -0.554 1.00 14.98 167 THR A CA 1
ATOM 1271 C C . THR A 1 170 ? 4.339 13.401 -0.155 1.00 14.54 167 THR A C 1
ATOM 1272 O O . THR A 1 170 ? 5.111 12.982 -0.996 1.00 14.19 167 THR A O 1
ATOM 1276 N N . ASP A 1 171 ? 4.615 13.314 1.157 1.00 15.16 168 ASP A N 1
ATOM 1277 C CA . ASP A 1 171 ? 5.689 12.419 1.593 1.00 16.08 168 ASP A CA 1
ATOM 1278 C C . ASP A 1 171 ? 5.206 10.950 1.335 1.00 16.23 168 ASP A C 1
ATOM 1279 O O . ASP A 1 171 ? 4.009 10.661 1.436 1.00 15.48 168 ASP A O 1
ATOM 1284 N N . ARG A 1 172 ? 6.148 10.057 0.965 1.00 18.01 169 ARG A N 1
ATOM 1285 C CA . ARG A 1 172 ? 5.824 8.686 0.593 1.00 17.47 169 ARG A CA 1
ATOM 1286 C C . ARG A 1 172 ? 5.319 7.958 1.785 1.00 18.64 169 ARG A C 1
ATOM 1287 O O . ARG A 1 172 ? 4.445 7.086 1.675 1.00 19.53 169 ARG A O 1
ATOM 1295 N N . GLY A 1 173 ? 5.849 8.304 2.951 1.00 18.38 170 GLY A N 1
ATOM 1296 C CA . GLY A 1 173 ? 5.463 7.569 4.155 1.00 18.62 170 GLY A CA 1
ATOM 1297 C C . GLY A 1 173 ? 3.970 7.639 4.387 1.00 17.67 170 GLY A C 1
ATOM 1298 O O . GLY A 1 173 ? 3.303 6.621 4.599 1.00 19.23 170 GLY A O 1
ATOM 1299 N N . THR A 1 174 ? 3.413 8.838 4.373 1.00 18.73 171 THR A N 1
ATOM 1300 C CA . THR A 1 174 ? 1.977 9.002 4.577 1.00 18.77 171 THR A CA 1
ATOM 1301 C C . THR A 1 174 ? 1.136 8.326 3.452 1.00 18.86 171 THR A C 1
ATOM 1302 O O . THR A 1 174 ? 0.147 7.664 3.671 1.00 19.15 171 THR A O 1
ATOM 1306 N N . TYR A 1 175 ? 1.530 8.548 2.215 1.00 18.63 172 TYR A N 1
ATOM 1307 C CA . TYR A 1 175 ? 0.913 7.852 1.098 1.00 17.94 172 TYR A CA 1
ATOM 1308 C C . TYR A 1 175 ? 0.880 6.307 1.262 1.00 17.70 172 TYR A C 1
ATOM 1309 O O . TYR A 1 175 ? -0.172 5.684 1.058 1.00 18.63 172 TYR A O 1
ATOM 1318 N N . ASN A 1 176 ? 2.049 5.697 1.553 1.00 19.03 173 ASN A N 1
ATOM 1319 C CA . ASN A 1 176 ? 2.184 4.254 1.738 1.00 19.73 173 ASN A CA 1
ATOM 1320 C C . ASN A 1 176 ? 1.195 3.819 2.799 1.00 19.90 173 ASN A C 1
ATOM 1321 O O . ASN A 1 176 ? 0.597 2.779 2.675 1.00 19.65 173 ASN A O 1
ATOM 1326 N N . ALA A 1 177 ? 1.019 4.616 3.854 1.00 20.68 174 ALA A N 1
ATOM 1327 C CA . ALA A 1 177 ? 0.071 4.265 4.922 1.00 22.36 174 ALA A CA 1
ATOM 1328 C C . ALA A 1 177 ? -1.393 4.402 4.474 1.00 22.54 174 ALA A C 1
ATOM 1329 O O . ALA A 1 177 ? -2.262 3.680 4.961 1.00 23.15 174 ALA A O 1
ATOM 1331 N N . PHE A 1 178 ? -1.667 5.312 3.534 1.00 22.36 175 PHE A N 1
ATOM 1332 C CA . PHE A 1 178 ? -3.056 5.538 3.031 1.00 21.65 175 PHE A CA 1
ATOM 1333 C C . PHE A 1 178 ? -3.418 4.666 1.783 1.00 21.11 175 PHE A C 1
ATOM 1334 O O . PHE A 1 178 ? -4.592 4.484 1.458 1.00 21.12 175 PHE A O 1
ATOM 1342 N N . LYS A 1 179 ? -2.392 4.145 1.097 1.00 21.64 176 LYS A N 1
ATOM 1343 C CA . LYS A 1 179 ? -2.529 3.568 -0.219 1.00 22.10 176 LYS A CA 1
ATOM 1344 C C . LYS A 1 179 ? -3.626 2.548 -0.175 1.00 22.27 176 LYS A C 1
ATOM 1345 O O . LYS A 1 179 ? -3.591 1.671 0.684 1.00 22.30 176 LYS A O 1
ATOM 1351 N N . GLY A 1 180 ? -4.570 2.669 -1.106 1.00 22.04 177 GLY A N 1
ATOM 1352 C CA . GLY A 1 180 ? -5.587 1.625 -1.344 1.00 22.65 177 GLY A CA 1
ATOM 1353 C C . GLY A 1 180 ? -6.820 1.697 -0.441 1.00 22.84 177 GLY A C 1
ATOM 1354 O O . GLY A 1 180 ? -7.972 1.654 -0.922 1.00 23.45 177 GLY A O 1
ATOM 1355 N N . ALA A 1 181 ? -6.597 1.727 0.877 1.00 23.14 178 ALA A N 1
ATOM 1356 C CA . ALA A 1 181 ? -7.691 1.767 1.845 1.00 24.19 178 ALA A CA 1
ATOM 1357 C C . ALA A 1 181 ? -8.326 3.147 1.839 1.00 24.83 178 ALA A C 1
ATOM 1358 O O . ALA A 1 181 ? -9.572 3.291 1.900 1.00 24.30 178 ALA A O 1
ATOM 1360 N N . LYS A 1 182 ? -7.460 4.152 1.833 1.00 23.50 179 LYS A N 1
ATOM 1361 C CA . LYS A 1 182 ? -7.898 5.518 1.980 1.00 24.70 179 LYS A CA 1
ATOM 1362 C C . LYS A 1 182 ? -7.591 6.436 0.772 1.00 24.09 179 LYS A C 1
ATOM 1363 O O . LYS A 1 182 ? -7.906 7.603 0.852 1.00 24.75 179 LYS A O 1
ATOM 1369 N N . THR A 1 183 ? -7.014 5.910 -0.311 1.00 22.47 180 THR A N 1
ATOM 1370 C CA . THR A 1 183 ? -6.954 6.616 -1.612 1.00 22.36 180 THR A CA 1
ATOM 1371 C C . THR A 1 183 ? -6.966 5.593 -2.686 1.00 21.51 180 THR A C 1
ATOM 1372 O O . THR A 1 183 ? -6.487 4.490 -2.463 1.00 23.73 180 THR A O 1
ATOM 1376 N N . ASP A 1 184 ? -7.326 6.016 -3.900 1.00 21.53 181 ASP A N 1
ATOM 1377 C CA . ASP A 1 184 ? -7.064 5.252 -5.134 1.00 19.71 181 ASP A CA 1
ATOM 1378 C C . ASP A 1 184 ? -6.046 6.000 -6.027 1.00 18.75 181 ASP A C 1
ATOM 1379 O O . ASP A 1 184 ? -5.803 5.573 -7.141 1.00 18.83 181 ASP A O 1
ATOM 1384 N N . LEU A 1 185 ? -5.471 7.117 -5.556 1.00 17.94 182 LEU A N 1
ATOM 1385 C CA . LEU A 1 185 ? -4.387 7.826 -6.246 1.00 17.62 182 LEU A CA 1
ATOM 1386 C C . LEU A 1 185 ? -3.136 6.948 -6.261 1.00 18.61 182 LEU A C 1
ATOM 1387 O O . LEU A 1 185 ? -2.923 6.103 -5.376 1.00 19.12 182 LEU A O 1
ATOM 1392 N N . VAL A 1 186 ? -2.314 7.144 -7.277 1.00 18.75 183 VAL A N 1
ATOM 1393 C CA . VAL A 1 186 ? -1.136 6.360 -7.458 1.00 19.11 183 VAL A CA 1
ATOM 1394 C C . VAL A 1 186 ? 0.031 7.329 -7.581 1.00 18.30 183 VAL A C 1
ATOM 1395 O O . VAL A 1 186 ? -0.153 8.485 -7.958 1.00 17.62 183 VAL A O 1
ATOM 1399 N N . ILE A 1 187 ? 1.248 6.835 -7.315 1.00 18.72 184 ILE A N 1
ATOM 1400 C CA . ILE A 1 187 ? 2.457 7.602 -7.540 1.00 17.93 184 ILE A CA 1
ATOM 1401 C C . ILE A 1 187 ? 2.680 7.751 -9.055 1.00 18.35 184 ILE A C 1
ATOM 1402 O O . ILE A 1 187 ? 2.881 6.764 -9.798 1.00 17.05 184 ILE A O 1
ATOM 1407 N N . LEU A 1 188 ? 2.687 9.004 -9.499 1.00 17.40 185 LEU A N 1
ATOM 1408 C CA . LEU A 1 188 ? 2.949 9.323 -10.912 1.00 17.96 185 LEU A CA 1
ATOM 1409 C C . LEU A 1 188 ? 4.321 9.923 -11.121 1.00 18.08 185 LEU A C 1
ATOM 1410 O O . LEU A 1 188 ? 4.891 9.835 -12.212 1.00 20.14 185 LEU A O 1
ATOM 1415 N N . PHE A 1 189 ? 4.874 10.566 -10.109 1.00 18.39 186 PHE A N 1
ATOM 1416 C CA . PHE A 1 189 ? 6.263 10.997 -10.170 1.00 19.31 186 PHE A CA 1
ATOM 1417 C C . PHE A 1 189 ? 6.984 10.753 -8.874 1.00 20.12 186 PHE A C 1
ATOM 1418 O O . PHE A 1 189 ? 6.507 11.150 -7.809 1.00 17.87 186 PHE A O 1
ATOM 1426 N N . GLN A 1 190 ? 8.164 10.131 -8.977 1.00 22.44 187 GLN A N 1
ATOM 1427 C CA . GLN A 1 190 ? 9.054 9.963 -7.851 1.00 25.55 187 GLN A CA 1
ATOM 1428 C C . GLN A 1 190 ? 10.526 10.158 -8.247 1.00 28.76 187 GLN A C 1
ATOM 1429 O O . GLN A 1 190 ? 10.904 9.989 -9.401 1.00 28.30 187 GLN A O 1
ATOM 1435 N N . GLY A 1 191 ? 11.321 10.594 -7.263 1.00 32.27 188 GLY A N 1
ATOM 1436 C CA . GLY A 1 191 ? 12.764 10.895 -7.454 1.00 34.09 188 GLY A CA 1
ATOM 1437 C C . GLY A 1 191 ? 13.562 9.619 -7.639 1.00 34.91 188 GLY A C 1
ATOM 1438 O O . GLY A 1 191 ? 14.687 9.520 -7.117 1.00 38.30 188 GLY A O 1
ATOM 1439 N N . LEU A 1 195 ? 16.375 10.382 -2.658 1.00 48.26 192 LEU A N 1
ATOM 1440 C CA . LEU A 1 195 ? 17.196 10.965 -1.579 1.00 47.34 192 LEU A CA 1
ATOM 1441 C C . LEU A 1 195 ? 16.277 11.006 -0.366 1.00 46.54 192 LEU A C 1
ATOM 1442 O O . LEU A 1 195 ? 15.118 10.606 -0.523 1.00 48.79 192 LEU A O 1
ATOM 1447 N N . PHE A 1 196 ? 16.749 11.411 0.833 1.00 44.92 193 PHE A N 1
ATOM 1448 C CA . PHE A 1 196 ? 15.846 11.565 2.029 1.00 42.80 193 PHE A CA 1
ATOM 1449 C C . PHE A 1 196 ? 15.797 12.976 2.717 1.00 39.80 193 PHE A C 1
ATOM 1450 O O . PHE A 1 196 ? 16.602 13.886 2.479 1.00 38.81 193 PHE A O 1
ATOM 1458 N N . ASN A 1 197 ? 14.756 13.152 3.517 1.00 36.30 194 ASN A N 1
ATOM 1459 C CA . ASN A 1 197 ? 14.396 14.440 4.067 1.00 33.37 194 ASN A CA 1
ATOM 1460 C C . ASN A 1 197 ? 15.029 14.544 5.399 1.00 31.93 194 ASN A C 1
ATOM 1461 O O . ASN A 1 197 ? 15.058 13.566 6.176 1.00 29.28 194 ASN A O 1
ATOM 1466 N N . PRO A 1 198 ? 15.526 15.726 5.687 1.00 30.44 195 PRO A N 1
ATOM 1467 C CA . PRO A 1 198 ? 16.216 15.893 6.914 1.00 28.94 195 PRO A CA 1
ATOM 1468 C C . PRO A 1 198 ? 15.282 16.193 8.018 1.00 26.93 195 PRO A C 1
ATOM 1469 O O . PRO A 1 198 ? 15.081 17.398 8.354 1.00 28.37 195 PRO A O 1
ATOM 1473 N N . TYR A 1 199 ? 14.692 15.172 8.624 1.00 22.91 196 TYR A N 1
ATOM 1474 C CA . TYR A 1 199 ? 13.910 15.475 9.784 1.00 21.30 196 TYR A CA 1
ATOM 1475 C C . TYR A 1 199 ? 14.898 15.982 10.746 1.00 20.42 196 TYR A C 1
ATOM 1476 O O . TYR A 1 199 ? 16.046 15.561 10.696 1.00 23.86 196 TYR A O 1
ATOM 1485 N N . GLY A 1 200 ? 14.464 16.857 11.633 1.00 17.80 197 GLY A N 1
ATOM 1486 C CA . GLY A 1 200 ? 15.236 17.203 12.815 1.00 17.24 197 GLY A CA 1
ATOM 1487 C C . GLY A 1 200 ? 14.641 16.672 14.126 1.00 16.34 197 GLY A C 1
ATOM 1488 O O . GLY A 1 200 ? 13.441 16.735 14.345 1.00 18.21 197 GLY A O 1
ATOM 1489 N N . ILE A 1 201 ? 15.496 16.104 14.963 1.00 15.79 198 ILE A N 1
ATOM 1490 C CA . ILE A 1 201 ? 15.150 15.636 16.285 1.00 15.99 198 ILE A CA 1
ATOM 1491 C C . ILE A 1 201 ? 15.980 16.479 17.261 1.00 16.01 198 ILE A C 1
ATOM 1492 O O . ILE A 1 201 ? 17.178 16.665 17.042 1.00 16.34 198 ILE A O 1
ATOM 1505 N N . ALA A 1 203 ? 16.301 18.073 21.545 1.00 13.71 200 ALA A N 1
ATOM 1506 C CA . ALA A 1 203 ? 15.967 18.025 22.955 1.00 12.57 200 ALA A CA 1
ATOM 1507 C C . ALA A 1 203 ? 15.563 19.429 23.392 1.00 12.89 200 ALA A C 1
ATOM 1508 O O . ALA A 1 203 ? 16.201 20.443 22.978 1.00 13.74 200 ALA A O 1
ATOM 1510 N N . VAL A 1 204 ? 14.496 19.493 24.207 1.00 13.24 201 VAL A N 1
ATOM 1511 C CA . VAL A 1 204 ? 14.015 20.719 24.821 1.00 13.47 201 VAL A CA 1
ATOM 1512 C C . VAL A 1 204 ? 15.051 21.094 25.894 1.00 14.07 201 VAL A C 1
ATOM 1513 O O . VAL A 1 204 ? 15.509 20.231 26.684 1.00 14.81 201 VAL A O 1
ATOM 1517 N N . ASN A 1 205 ? 15.448 22.352 25.889 1.00 13.80 202 ASN A N 1
ATOM 1518 C CA . ASN A 1 205 ? 16.598 22.821 26.698 1.00 13.41 202 ASN A CA 1
ATOM 1519 C C . ASN A 1 205 ? 16.287 22.893 28.192 1.00 13.88 202 ASN A C 1
ATOM 1520 O O . ASN A 1 205 ? 15.478 23.696 28.612 1.00 13.83 202 ASN A O 1
ATOM 1525 N N . PRO A 1 206 ? 16.935 22.056 29.002 1.00 15.58 203 PRO A N 1
ATOM 1526 C CA . PRO A 1 206 ? 16.646 22.129 30.447 1.00 17.39 203 PRO A CA 1
ATOM 1527 C C . PRO A 1 206 ? 17.151 23.406 31.118 1.00 18.47 203 PRO A C 1
ATOM 1528 O O . PRO A 1 206 ? 16.741 23.679 32.244 1.00 19.49 203 PRO A O 1
ATOM 1532 N N . LYS A 1 207 ? 18.054 24.177 30.480 1.00 19.27 204 LYS A N 1
ATOM 1533 C CA . LYS A 1 207 ? 18.368 25.520 31.045 1.00 21.33 204 LYS A CA 1
ATOM 1534 C C . LYS A 1 207 ? 17.121 26.425 31.005 1.00 21.33 204 LYS A C 1
ATOM 1535 O O . LYS A 1 207 ? 16.997 27.305 31.839 1.00 22.27 204 LYS A O 1
ATOM 1541 N N . LYS A 1 208 ? 16.241 26.234 30.028 1.00 20.19 205 LYS A N 1
ATOM 1542 C CA . LYS A 1 208 ? 14.970 26.958 29.991 1.00 20.51 205 LYS A CA 1
ATOM 1543 C C . LYS A 1 208 ? 13.914 26.264 30.813 1.00 19.60 205 LYS A C 1
ATOM 1544 O O . LYS A 1 208 ? 13.090 26.921 31.478 1.00 21.30 205 LYS A O 1
ATOM 1550 N N . PHE A 1 209 ? 13.886 24.947 30.760 1.00 18.91 206 PHE A N 1
ATOM 1551 C CA . PHE A 1 209 ? 12.846 24.204 31.469 1.00 19.29 206 PHE A CA 1
ATOM 1552 C C . PHE A 1 209 ? 13.505 23.121 32.278 1.00 20.35 206 PHE A C 1
ATOM 1553 O O . PHE A 1 209 ? 13.741 22.042 31.776 1.00 18.30 206 PHE A O 1
ATOM 1561 N N . PRO A 1 210 ? 13.814 23.403 33.572 1.00 22.05 207 PRO A N 1
ATOM 1562 C CA . PRO A 1 210 ? 14.635 22.389 34.265 1.00 23.46 207 PRO A CA 1
ATOM 1563 C C . PRO A 1 210 ? 13.958 21.000 34.543 1.00 23.81 207 PRO A C 1
ATOM 1564 O O . PRO A 1 210 ? 14.660 20.035 34.878 1.00 25.02 207 PRO A O 1
ATOM 1568 N N . HIS A 1 211 ? 12.643 20.912 34.431 1.00 23.07 208 HIS A N 1
ATOM 1569 C CA . HIS A 1 211 ? 11.939 19.648 34.669 1.00 22.68 208 HIS A CA 1
ATOM 1570 C C . HIS A 1 211 ? 11.820 18.760 33.430 1.00 21.52 208 HIS A C 1
ATOM 1571 O O . HIS A 1 211 ? 11.324 17.655 33.501 1.00 21.49 208 HIS A O 1
ATOM 1578 N N . VAL A 1 212 ? 12.291 19.228 32.285 1.00 19.75 209 VAL A N 1
ATOM 1579 C CA . VAL A 1 212 ? 12.273 18.390 31.120 1.00 20.34 209 VAL A CA 1
ATOM 1580 C C . VAL A 1 212 ? 13.206 17.137 31.338 1.00 20.14 209 VAL A C 1
ATOM 1581 O O . VAL A 1 212 ? 14.203 17.198 32.134 1.00 21.25 209 VAL A O 1
ATOM 1585 N N . LYS A 1 213 ? 12.876 16.039 30.682 1.00 19.29 210 LYS A N 1
ATOM 1586 C CA . LYS A 1 213 ? 13.598 14.740 30.802 1.00 20.87 210 LYS A CA 1
ATOM 1587 C C . LYS A 1 213 ? 14.783 14.758 29.794 1.00 19.48 210 LYS A C 1
ATOM 1588 O O . LYS A 1 213 ? 14.757 14.093 28.758 1.00 17.06 210 LYS A O 1
ATOM 1594 N N . TYR A 1 214 ? 15.785 15.580 30.052 1.00 19.91 211 TYR A N 1
ATOM 1595 C CA . TYR A 1 214 ? 16.826 15.860 29.035 1.00 19.04 211 TYR A CA 1
ATOM 1596 C C . TYR A 1 214 ? 17.754 14.673 28.801 1.00 19.69 211 TYR A C 1
ATOM 1597 O O . TYR A 1 214 ? 18.152 14.366 27.680 1.00 18.10 211 TYR A O 1
ATOM 1606 N N . ASP A 1 215 ? 18.131 14.042 29.888 1.00 19.87 212 ASP A N 1
ATOM 1607 C CA . ASP A 1 215 ? 19.073 12.945 29.810 1.00 21.10 212 ASP A CA 1
ATOM 1608 C C . ASP A 1 215 ? 18.405 11.810 29.005 1.00 19.87 212 ASP A C 1
ATOM 1609 O O . ASP A 1 215 ? 19.027 11.208 28.104 1.00 20.13 212 ASP A O 1
ATOM 1614 N N . LEU A 1 216 ? 17.109 11.576 29.253 1.00 18.58 213 LEU A N 1
ATOM 1615 C CA . LEU A 1 216 ? 16.377 10.572 28.516 1.00 17.20 213 LEU A CA 1
ATOM 1616 C C . LEU A 1 216 ? 16.157 11.015 27.044 1.00 16.67 213 LEU A C 1
ATOM 1617 O O . LEU A 1 216 ? 16.281 10.212 26.090 1.00 15.36 213 LEU A O 1
ATOM 1622 N N . ALA A 1 217 ? 15.880 12.318 26.857 1.00 14.83 214 ALA A N 1
ATOM 1623 C CA . ALA A 1 217 ? 15.806 12.877 25.475 1.00 14.23 214 ALA A CA 1
ATOM 1624 C C . ALA A 1 217 ? 17.097 12.617 24.704 1.00 14.18 214 ALA A C 1
ATOM 1625 O O . ALA A 1 217 ? 17.072 12.215 23.537 1.00 14.99 214 ALA A O 1
ATOM 1635 N N . LYS A 1 219 ? 19.276 10.296 25.214 1.00 17.12 216 LYS A N 1
ATOM 1636 C CA . LYS A 1 219 ? 19.374 8.873 24.879 1.00 17.70 216 LYS A CA 1
ATOM 1637 C C . LYS A 1 219 ? 18.572 8.517 23.680 1.00 17.09 216 LYS A C 1
ATOM 1638 O O . LYS A 1 219 ? 19.029 7.741 22.833 1.00 15.74 216 LYS A O 1
ATOM 1644 N N . LEU A 1 220 ? 17.376 9.117 23.584 1.00 16.67 217 LEU A N 1
ATOM 1645 C CA . LEU A 1 220 ? 16.538 8.910 22.435 1.00 15.87 217 LEU A CA 1
ATOM 1646 C C . LEU A 1 220 ? 17.210 9.383 21.162 1.00 16.27 217 LEU A C 1
ATOM 1647 O O . LEU A 1 220 ? 17.219 8.646 20.142 1.00 15.06 217 LEU A O 1
ATOM 1652 N N . ILE A 1 221 ? 17.783 10.589 21.195 1.00 17.51 218 ILE A N 1
ATOM 1653 C CA . ILE A 1 221 ? 18.403 11.115 20.009 1.00 16.84 218 ILE A CA 1
ATOM 1654 C C . ILE A 1 221 ? 19.607 10.237 19.585 1.00 15.69 218 ILE A C 1
ATOM 1655 O O . ILE A 1 221 ? 19.790 9.955 18.407 1.00 15.24 218 ILE A O 1
ATOM 1660 N N . ASP A 1 222 ? 20.397 9.810 20.538 1.00 17.19 219 ASP A N 1
ATOM 1661 C CA . ASP A 1 222 ? 21.547 8.902 20.285 1.00 18.32 219 ASP A CA 1
ATOM 1662 C C . ASP A 1 222 ? 21.081 7.597 19.642 1.00 17.74 219 ASP A C 1
ATOM 1663 O O . ASP A 1 222 ? 21.720 7.051 18.743 1.00 18.60 219 ASP A O 1
ATOM 1668 N N . TYR A 1 223 ? 19.926 7.139 20.116 1.00 17.62 220 TYR A N 1
ATOM 1669 C CA . TYR A 1 223 ? 19.338 5.897 19.645 1.00 16.78 220 TYR A CA 1
ATOM 1670 C C . TYR A 1 223 ? 18.883 5.994 18.218 1.00 15.49 220 TYR A C 1
ATOM 1671 O O . TYR A 1 223 ? 19.235 5.148 17.400 1.00 15.72 220 TYR A O 1
ATOM 1680 N N . VAL A 1 224 ? 18.063 6.986 17.939 1.00 15.47 221 VAL A N 1
ATOM 1681 C CA . VAL A 1 224 ? 17.500 7.229 16.633 1.00 16.14 221 VAL A CA 1
ATOM 1682 C C . VAL A 1 224 ? 18.603 7.453 15.608 1.00 17.40 221 VAL A C 1
ATOM 1683 O O . VAL A 1 224 ? 18.505 6.990 14.543 1.00 19.08 221 VAL A O 1
ATOM 1687 N N . THR A 1 225 ? 19.683 8.121 15.952 1.00 19.38 222 THR A N 1
ATOM 1688 C CA . THR A 1 225 ? 20.797 8.335 15.013 1.00 20.65 222 THR A CA 1
ATOM 1689 C C . THR A 1 225 ? 21.880 7.276 15.115 1.00 20.85 222 THR A C 1
ATOM 1690 O O . THR A 1 225 ? 22.936 7.357 14.456 1.00 20.58 222 THR A O 1
ATOM 1694 N N . GLY A 1 226 ? 21.682 6.312 15.999 1.00 21.77 223 GLY A N 1
ATOM 1695 C CA . GLY A 1 226 ? 22.633 5.205 16.128 1.00 22.16 223 GLY A CA 1
ATOM 1696 C C . GLY A 1 226 ? 22.379 4.065 15.181 1.00 22.75 223 GLY A C 1
ATOM 1697 O O . GLY A 1 226 ? 21.398 4.061 14.425 1.00 22.85 223 GLY A O 1
ATOM 1698 N N . PRO A 1 227 ? 23.270 3.069 15.194 1.00 23.55 224 PRO A N 1
ATOM 1699 C CA . PRO A 1 227 ? 23.134 2.009 14.216 1.00 24.15 224 PRO A CA 1
ATOM 1700 C C . PRO A 1 227 ? 21.779 1.272 14.257 1.00 23.19 224 PRO A C 1
ATOM 1701 O O . PRO A 1 227 ? 21.276 0.911 13.197 1.00 22.88 224 PRO A O 1
ATOM 1705 N N . GLU A 1 228 ? 21.206 1.039 15.440 1.00 22.64 225 GLU A N 1
ATOM 1706 C CA . GLU A 1 228 ? 19.955 0.264 15.520 1.00 22.60 225 GLU A CA 1
ATOM 1707 C C . GLU A 1 228 ? 18.843 1.101 14.958 1.00 21.33 225 GLU A C 1
ATOM 1708 O O . GLU A 1 228 ? 18.073 0.626 14.132 1.00 21.71 225 GLU A O 1
ATOM 1714 N N . GLY A 1 229 ? 18.813 2.372 15.359 1.00 21.19 226 GLY A N 1
ATOM 1715 C CA . GLY A 1 229 ? 17.817 3.314 14.882 1.00 20.27 226 GLY A CA 1
ATOM 1716 C C . GLY A 1 229 ? 17.889 3.487 13.376 1.00 19.91 226 GLY A C 1
ATOM 1717 O O . GLY A 1 229 ? 16.867 3.401 12.663 1.00 18.02 226 GLY A O 1
ATOM 1718 N N . LEU A 1 230 ? 19.097 3.701 12.863 1.00 20.60 227 LEU A N 1
ATOM 1719 C CA . LEU A 1 230 ? 19.260 3.887 11.427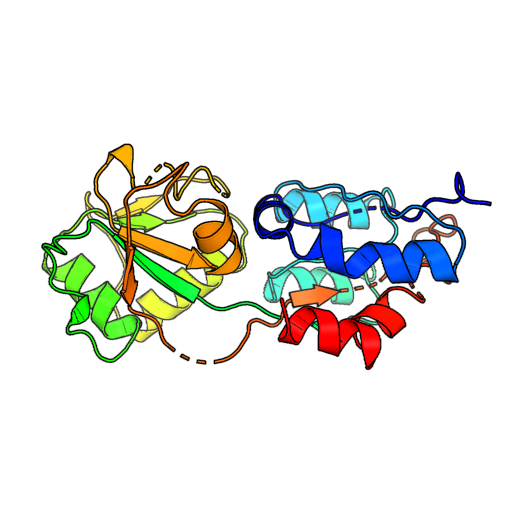 1.00 21.79 227 LEU A CA 1
ATOM 1720 C C . LEU A 1 230 ? 18.819 2.671 10.635 1.00 22.12 227 LEU A C 1
ATOM 1721 O O . LEU A 1 230 ? 18.187 2.805 9.598 1.00 23.24 227 LEU A O 1
ATOM 1726 N N . LYS A 1 231 ? 19.105 1.481 11.135 1.00 23.34 228 LYS A N 1
ATOM 1727 C CA . LYS A 1 231 ? 18.708 0.279 10.463 1.00 24.15 228 LYS A CA 1
ATOM 1728 C C . LYS A 1 231 ? 17.201 0.150 10.386 1.00 22.99 228 LYS A C 1
ATOM 1729 O O . LYS A 1 231 ? 16.662 -0.251 9.375 1.00 23.36 228 LYS A O 1
ATOM 1735 N N . ILE A 1 232 ? 16.499 0.506 11.448 1.00 22.20 229 ILE A N 1
ATOM 1736 C CA . ILE A 1 232 ? 15.062 0.448 11.402 1.00 22.37 229 ILE A CA 1
ATOM 1737 C C . ILE A 1 232 ? 14.530 1.454 10.384 1.00 23.07 229 ILE A C 1
ATOM 1738 O O . ILE A 1 232 ? 13.606 1.143 9.606 1.00 21.88 229 ILE A O 1
ATOM 1743 N N . ILE A 1 233 ? 15.119 2.657 10.397 1.00 22.77 230 ILE A N 1
ATOM 1744 C CA . ILE A 1 233 ? 14.636 3.731 9.521 1.00 24.81 230 ILE A CA 1
ATOM 1745 C C . ILE A 1 233 ? 14.904 3.352 8.079 1.00 27.50 230 ILE A C 1
ATOM 1746 O O . ILE A 1 233 ? 14.058 3.583 7.210 1.00 28.30 230 ILE A O 1
ATOM 1751 N N . SER A 1 234 ? 16.069 2.766 7.817 1.00 30.63 231 SER A N 1
ATOM 1752 C CA . SER A 1 234 ? 16.400 2.383 6.431 1.00 32.95 231 SER A CA 1
ATOM 1753 C C . SER A 1 234 ? 15.635 1.142 5.968 1.00 33.42 231 SER A C 1
ATOM 1754 O O . SER A 1 234 ? 15.366 1.032 4.781 1.00 34.88 231 SER A O 1
ATOM 1757 N N . ASP A 1 235 ? 15.275 0.234 6.893 1.00 34.32 232 ASP A N 1
ATOM 1758 C CA . ASP A 1 235 ? 14.492 -0.998 6.574 1.00 34.21 232 ASP A CA 1
ATOM 1759 C C . ASP A 1 235 ? 12.991 -0.717 6.447 1.00 33.43 232 ASP A C 1
ATOM 1760 O O . ASP A 1 235 ? 12.263 -1.514 5.922 1.00 33.84 232 ASP A O 1
ATOM 1765 N N . TYR A 1 236 ? 12.548 0.429 6.939 1.00 31.87 233 TYR A N 1
ATOM 1766 C CA . TYR A 1 236 ? 11.135 0.655 7.171 1.00 31.15 233 TYR A CA 1
ATOM 1767 C C . TYR A 1 236 ? 10.342 0.727 5.853 1.00 32.18 233 TYR A C 1
ATOM 1768 O O . TYR A 1 236 ? 10.672 1.546 4.967 1.00 33.11 233 TYR A O 1
#

Sequence (226 aa):
NAEERLKSTTTSTQDSGLLKVLLPPFEKKNNVKVDVIAVGTGQALKLGEAGDVDVVFVHARKLEDKFVADGFGVNRKDVYNDFVIVGPKNDPAGIAKAKTAAEALKLLATKGATFISRGDKSGTHTKELDLWKSAGVDPKGNWYVEAGQGGPVITATERRAYTLTDRGTYNAFKGAKTDLVILFQGLFNPYGIAVNPKKFPHVKYDLAKLIDYVTGPEGLKIISDY

InterPro domains:
  IPR024370 PBP domain [PF12849] (28-248)
  IPR052738 ABC transporter tungstate-binding [PTHR37945] (4-268)

CATH classification: 3.40.190.10 (+1 more: 3.40.190.10)